Protein AF-A0A8S3V9J4-F1 (afdb_monomer_lite)

InterPro domains:
  IPR007842 HEPN domain [PF05168] (115-237)
  IPR036869 Chaperone J-domain superfamily [G3DSA:1.10.287.110] (3-48)
  IPR036869 Chaperone J-domain superfamily [SSF46565] (7-40)

pLDDT: mean 78.79, std 17.9, range [38.34, 98.56]

Organism: Mytilus edulis (NCBI:txid6550)

Foldseek 3Di:
DPPVVVVVVVVVLLVLLLCLALLNVPPCNVVSVVSNVLSVVQVVCVVVVHDSPPPDPDDDDDPCPDPVVVVSVVSNVVSVVVSVVVVVVVVPPPDDDDDDPDDPDAADADLPQLVVLLVVLVVLLVVLVPLLDPDDDLHLLLVSLLSLLQSLLSNLQSVSNGGHVPDRDPDSDNQVSCVPPDDDLNVLSVVSCVLNPDNCLSPPPVVVVDPDHNSVVGDSVSSVVSSVSSVVSSVVSCVVSVD

Secondary structure (DSSP, 8-state):
--HHHHHHHHHHHHHHHHHS-GGGSTT-HHHHHHHHHHHHHHHHHHHTT--TT----------TT-HHHHHHHHHHHHHHHHHHHHHHHHHTTS---------PPPP---HHHHHHHHHHHHHHHHHHHHHS-SSSS---HHHHHHHHHHHHHHHHHHHHHHH-TT-------HHHHHHTS-STHHHHHHHHHHHH--HHHHH-GGGSSSS--GGGT--HHHHHHHHHHHHHHHHHHHHHHH-

Radius of gyration: 25.26 Å; chains: 1; bounding box: 64×46×67 Å

Sequence (243 aa):
MDTSRGREKKKVVRRLYKKWHPDKNIGNEDFAKKVCQFLQQIVFKLESGQDIDSESSSTFEPSTGSNFYSHFRTWDRDAKHDSNRNKRRRGRRGGGSGHSRRQPSEPVPSCHESRQWIRQAKVHLTGAMKFLPKADIGPNFNSICMICYQSVEIALKAVYYRTDANNIPETKNISELVARLDGDLKPLVEKLATLVGKPERMIYPDKLNIPKIPSQMYSEDTATRAVEVTKTILDFISDRTLS

Structure (mmCIF, N/CA/C/O backbone):
data_AF-A0A8S3V9J4-F1
#
_entry.id   AF-A0A8S3V9J4-F1
#
loop_
_atom_site.group_PDB
_atom_site.id
_atom_site.type_symbol
_atom_site.label_atom_id
_atom_site.label_alt_id
_atom_site.label_comp_id
_atom_site.label_asym_id
_atom_site.label_entity_id
_atom_site.label_seq_id
_atom_site.pdbx_PDB_ins_code
_atom_site.Cartn_x
_atom_site.Cartn_y
_atom_site.Cartn_z
_atom_site.occupancy
_atom_site.B_iso_or_equiv
_atom_site.auth_seq_id
_atom_site.auth_comp_id
_atom_site.auth_asym_id
_atom_site.auth_atom_id
_atom_site.pdbx_PDB_model_num
ATOM 1 N N . MET A 1 1 ? 39.814 7.190 -42.263 1.00 38.53 1 MET A N 1
ATOM 2 C CA . MET A 1 1 ? 38.820 6.153 -41.912 1.00 38.53 1 MET A CA 1
ATOM 3 C C . MET A 1 1 ? 38.491 6.268 -40.423 1.00 38.53 1 MET A C 1
ATOM 5 O O . MET A 1 1 ? 39.283 5.778 -39.644 1.00 38.53 1 MET A O 1
ATOM 9 N N . ASP A 1 2 ? 37.399 6.937 -40.018 1.00 45.78 2 ASP A N 1
ATOM 10 C CA . ASP A 1 2 ? 36.751 6.724 -38.694 1.00 45.78 2 ASP A CA 1
ATOM 11 C C . ASP A 1 2 ? 35.347 7.380 -38.608 1.00 45.78 2 ASP A C 1
ATOM 13 O O . ASP A 1 2 ? 35.001 8.103 -37.677 1.00 45.78 2 ASP A O 1
ATOM 17 N N . THR A 1 3 ? 34.499 7.201 -39.625 1.00 51.03 3 THR A N 1
ATOM 18 C CA . THR A 1 3 ? 33.127 7.760 -39.622 1.00 51.03 3 THR A CA 1
ATOM 19 C C . THR A 1 3 ? 32.096 6.824 -38.981 1.00 51.03 3 THR A C 1
ATOM 21 O O . THR A 1 3 ? 30.970 7.245 -38.711 1.00 51.03 3 THR A O 1
ATOM 24 N N . SER A 1 4 ? 32.466 5.567 -38.705 1.00 50.91 4 SER A N 1
ATOM 25 C CA . SER A 1 4 ? 31.581 4.551 -38.116 1.00 50.91 4 SER A CA 1
ATOM 26 C C . SER A 1 4 ? 31.476 4.693 -36.592 1.00 50.91 4 SER A C 1
ATOM 28 O O . SER A 1 4 ? 30.372 4.744 -36.042 1.00 50.91 4 SER A O 1
ATOM 30 N N . ARG A 1 5 ? 32.609 4.894 -35.900 1.00 55.16 5 ARG A N 1
ATOM 31 C CA . ARG A 1 5 ? 32.662 5.012 -34.433 1.00 55.16 5 ARG A CA 1
ATOM 32 C C . ARG A 1 5 ? 31.948 6.267 -33.922 1.00 55.16 5 ARG A C 1
ATOM 34 O O . ARG A 1 5 ? 31.259 6.218 -32.903 1.00 55.16 5 ARG A O 1
ATOM 41 N N . GLY A 1 6 ? 32.032 7.371 -34.668 1.00 59.19 6 GLY A N 1
ATOM 42 C CA . GLY A 1 6 ? 31.294 8.605 -34.380 1.00 59.19 6 GLY A CA 1
ATOM 43 C C . GLY A 1 6 ? 29.772 8.453 -34.505 1.00 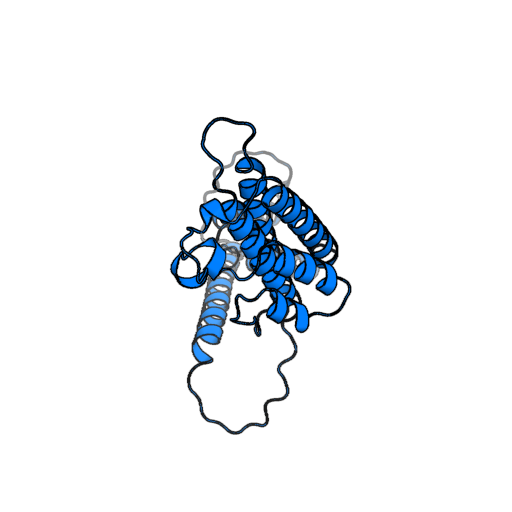59.19 6 GLY A C 1
ATOM 44 O O . GLY A 1 6 ? 29.031 8.984 -33.678 1.00 59.19 6 GLY A O 1
ATOM 45 N N . ARG A 1 7 ? 29.274 7.682 -35.484 1.00 61.19 7 ARG A N 1
ATOM 46 C CA . ARG A 1 7 ? 27.826 7.436 -35.649 1.00 61.19 7 ARG A CA 1
ATOM 47 C C . ARG A 1 7 ? 27.255 6.574 -34.527 1.00 61.19 7 ARG A C 1
ATOM 49 O O . ARG A 1 7 ? 26.157 6.862 -34.050 1.00 61.19 7 ARG A O 1
ATOM 56 N N . GLU A 1 8 ? 27.988 5.557 -34.082 1.00 66.75 8 GLU A N 1
ATOM 57 C CA . GLU A 1 8 ? 27.519 4.653 -33.026 1.00 66.75 8 GLU A CA 1
ATOM 58 C C . GLU A 1 8 ? 27.444 5.367 -31.666 1.00 66.75 8 GLU A C 1
ATOM 60 O O . GLU A 1 8 ? 26.422 5.292 -30.980 1.00 66.75 8 GLU A O 1
ATOM 65 N N . LYS A 1 9 ? 28.445 6.200 -31.341 1.00 68.38 9 LYS A N 1
ATOM 66 C CA . LYS A 1 9 ? 28.413 7.088 -30.164 1.00 68.38 9 LYS A CA 1
ATOM 67 C C . LYS A 1 9 ? 27.210 8.042 -30.200 1.00 68.38 9 LYS A C 1
ATOM 69 O O . LYS A 1 9 ? 26.485 8.159 -29.212 1.00 68.38 9 LYS A O 1
ATOM 74 N N . LYS A 1 10 ? 26.921 8.657 -31.356 1.00 68.56 10 LYS A N 1
ATOM 75 C CA . LYS A 1 10 ? 25.758 9.552 -31.532 1.00 68.56 10 LYS A CA 1
ATOM 76 C C . LYS A 1 10 ? 24.423 8.839 -31.300 1.00 68.56 10 LYS A C 1
ATOM 78 O O . LYS A 1 10 ? 23.520 9.424 -30.703 1.00 68.56 10 LYS A O 1
ATOM 83 N N . LYS A 1 11 ? 24.286 7.570 -31.704 1.00 75.31 11 LYS A N 1
ATOM 84 C CA . LYS A 1 11 ? 23.080 6.769 -31.419 1.00 75.31 11 LYS A CA 1
ATOM 85 C C . LYS A 1 11 ? 22.904 6.509 -29.923 1.00 75.31 11 LYS A C 1
ATOM 87 O O . LYS A 1 11 ? 21.785 6.630 -29.426 1.00 75.31 11 LYS A O 1
ATOM 92 N N . VAL A 1 12 ? 23.980 6.166 -29.213 1.00 78.75 12 VAL A N 1
ATOM 93 C CA . VAL A 1 12 ? 23.941 5.905 -27.764 1.00 78.75 12 VAL A CA 1
ATOM 94 C C . VAL A 1 12 ? 23.551 7.168 -27.001 1.00 78.75 12 VAL A C 1
ATOM 96 O O . VAL A 1 12 ? 22.611 7.136 -26.206 1.00 78.75 12 VAL A O 1
ATOM 99 N N . VAL A 1 13 ? 24.174 8.303 -27.321 1.00 79.50 13 VAL A N 1
ATOM 100 C CA . VAL A 1 13 ? 23.830 9.595 -26.713 1.00 79.50 13 VAL A CA 1
ATOM 101 C C . VAL A 1 13 ? 22.385 9.982 -27.019 1.00 79.50 13 VAL A C 1
ATOM 103 O O . VAL A 1 13 ? 21.654 10.365 -26.110 1.00 79.50 13 VAL A O 1
ATOM 106 N N . ARG A 1 14 ? 21.919 9.807 -28.265 1.00 77.81 14 ARG A N 1
ATOM 107 C CA . ARG A 1 14 ? 20.516 10.063 -28.631 1.00 77.81 14 ARG A CA 1
ATOM 108 C C . ARG A 1 14 ? 19.548 9.224 -27.798 1.00 77.81 14 ARG A C 1
ATOM 110 O O . ARG A 1 14 ? 18.512 9.732 -27.374 1.00 77.81 14 ARG A O 1
ATOM 117 N N . ARG A 1 15 ? 19.861 7.944 -27.566 1.00 82.06 15 ARG A N 1
ATOM 118 C CA . ARG A 1 15 ? 19.038 7.048 -26.736 1.00 82.06 15 ARG A CA 1
ATOM 119 C C . ARG A 1 15 ? 19.018 7.499 -25.277 1.00 82.06 15 ARG A C 1
ATOM 121 O O . ARG A 1 15 ? 17.939 7.552 -24.692 1.00 82.06 15 ARG A O 1
ATOM 128 N N . LEU A 1 16 ? 20.171 7.866 -24.716 1.00 84.50 16 LEU A N 1
ATOM 129 C CA . LEU A 1 16 ? 20.276 8.375 -23.345 1.00 84.50 16 LEU A CA 1
ATOM 130 C C . LEU A 1 16 ? 19.520 9.696 -23.173 1.00 84.50 16 LEU A C 1
ATOM 132 O O . LEU A 1 16 ? 18.699 9.807 -22.266 1.00 84.50 16 LEU A O 1
ATOM 136 N N . TYR A 1 17 ? 19.700 10.640 -24.096 1.00 82.69 17 TYR A N 1
ATOM 137 C CA . TYR A 1 17 ? 19.007 11.928 -24.092 1.00 82.69 17 TYR A CA 1
ATOM 138 C C . TYR A 1 17 ? 17.484 11.757 -24.186 1.00 82.69 17 TYR A C 1
ATOM 140 O O . TYR A 1 17 ? 16.735 12.311 -23.389 1.00 82.69 17 TYR A O 1
ATOM 148 N N . LYS A 1 18 ? 16.999 10.898 -25.095 1.00 80.38 18 LYS A N 1
ATOM 149 C CA . LYS A 1 18 ? 15.561 10.599 -25.219 1.00 80.38 18 LYS A CA 1
ATOM 150 C C . LYS A 1 18 ? 14.981 9.822 -24.033 1.00 80.38 18 LYS A C 1
ATOM 152 O O . LYS A 1 18 ? 13.756 9.798 -23.910 1.00 80.38 18 LYS A O 1
ATOM 157 N N . LYS A 1 19 ? 15.804 9.151 -23.220 1.00 84.25 19 LYS A N 1
ATOM 158 C CA . LYS A 1 19 ? 15.388 8.421 -22.007 1.00 84.25 19 LYS A CA 1
ATOM 159 C C . LYS A 1 19 ? 15.310 9.355 -20.796 1.00 84.25 19 LYS A C 1
ATOM 161 O O . LYS A 1 19 ? 14.345 9.287 -20.044 1.00 84.25 19 LYS A O 1
ATOM 166 N N . TRP A 1 20 ? 16.284 10.251 -20.660 1.00 85.44 20 TRP A N 1
ATOM 167 C CA . TRP A 1 20 ? 16.403 11.202 -19.551 1.00 85.44 20 TRP A CA 1
ATOM 168 C C . TRP A 1 20 ? 15.780 12.573 -19.829 1.00 85.44 20 TRP A C 1
ATOM 170 O O . TRP A 1 20 ? 15.979 13.504 -19.062 1.00 85.44 20 TRP A O 1
ATOM 180 N N . HIS A 1 21 ? 15.000 12.710 -20.901 1.00 84.75 21 HIS A N 1
ATOM 181 C CA . HIS A 1 21 ? 14.313 13.959 -21.213 1.00 84.75 21 HIS A CA 1
ATOM 182 C C . HIS A 1 21 ? 13.303 14.338 -20.103 1.00 84.75 21 HIS A C 1
ATOM 184 O O . HIS A 1 21 ? 12.548 13.455 -19.675 1.00 84.75 21 HIS A O 1
ATOM 190 N N . PRO A 1 22 ? 13.216 15.615 -19.674 1.00 76.19 22 PRO A N 1
ATOM 191 C CA . PRO A 1 22 ? 12.321 16.060 -18.596 1.00 76.19 22 PRO A CA 1
ATOM 192 C C . PRO A 1 22 ? 10.856 15.641 -18.788 1.00 76.19 22 PRO A C 1
ATOM 194 O O . PRO A 1 22 ? 10.259 15.067 -17.887 1.00 76.19 22 PRO A O 1
ATOM 197 N N . ASP A 1 23 ? 10.314 15.771 -20.004 1.00 72.19 23 ASP A N 1
ATOM 198 C CA . ASP A 1 23 ? 8.938 15.355 -20.345 1.00 72.19 23 ASP A CA 1
ATOM 199 C C . ASP A 1 23 ? 8.608 13.868 -20.115 1.00 72.19 23 ASP A C 1
ATOM 201 O O . ASP A 1 23 ? 7.438 13.484 -20.185 1.00 72.19 23 ASP A O 1
ATOM 205 N N . LYS A 1 24 ? 9.618 13.012 -19.920 1.00 74.44 24 LYS A N 1
ATOM 206 C CA . LYS A 1 24 ? 9.459 11.583 -19.608 1.00 74.44 24 LYS A CA 1
ATOM 207 C C . LYS A 1 24 ? 9.803 11.244 -18.157 1.00 74.44 24 LYS A C 1
ATOM 209 O O . LYS A 1 24 ? 9.595 10.108 -17.749 1.00 74.44 24 LYS A O 1
ATOM 214 N N . ASN A 1 25 ? 10.325 12.208 -17.402 1.00 76.81 25 ASN A N 1
ATOM 215 C CA . ASN A 1 25 ? 10.771 12.065 -16.019 1.00 76.81 25 ASN A CA 1
ATOM 216 C C . ASN A 1 25 ? 10.004 13.059 -15.134 1.00 76.81 25 ASN A C 1
ATOM 218 O O . ASN A 1 25 ? 10.599 13.872 -14.432 1.00 76.81 25 ASN A O 1
ATOM 222 N N . ILE A 1 26 ? 8.671 13.000 -15.223 1.00 68.75 26 ILE A N 1
ATOM 223 C CA . ILE A 1 26 ? 7.751 13.863 -14.475 1.00 68.75 26 ILE A CA 1
ATOM 224 C C . ILE A 1 26 ? 7.910 13.577 -12.971 1.00 68.75 26 ILE A C 1
ATOM 226 O O . ILE A 1 26 ? 7.905 12.414 -12.566 1.00 68.75 26 ILE A O 1
ATOM 230 N N . GLY A 1 27 ? 8.084 14.616 -12.156 1.00 62.94 27 GLY A N 1
ATOM 231 C CA . GLY A 1 27 ? 8.433 14.534 -10.733 1.00 62.94 27 GLY A CA 1
ATOM 232 C C . GLY A 1 27 ? 9.933 14.391 -10.433 1.00 62.94 27 GLY A C 1
ATOM 233 O O . GLY A 1 27 ? 10.315 14.302 -9.268 1.00 62.94 27 GLY A O 1
ATOM 234 N N . ASN A 1 28 ? 10.791 14.342 -11.456 1.00 76.19 28 ASN A N 1
ATOM 235 C CA . ASN A 1 28 ? 12.248 14.415 -11.315 1.00 76.19 28 ASN A CA 1
ATOM 236 C C . ASN A 1 28 ? 12.872 15.268 -12.436 1.00 76.19 28 ASN A C 1
ATOM 238 O O . ASN A 1 28 ? 13.963 14.981 -12.942 1.00 76.19 28 ASN A O 1
ATOM 242 N N . GLU A 1 29 ? 12.142 16.297 -12.868 1.00 80.81 29 GLU A N 1
ATOM 243 C CA . GLU A 1 29 ? 12.463 17.118 -14.032 1.00 80.81 29 GLU A CA 1
ATOM 244 C C . GLU A 1 29 ? 13.799 17.839 -13.859 1.00 80.81 29 GLU A C 1
ATOM 246 O O . GLU A 1 29 ? 14.578 17.922 -14.808 1.00 80.81 29 GLU A O 1
ATOM 251 N N . ASP A 1 30 ? 14.097 18.306 -12.646 1.00 74.44 30 ASP A N 1
ATOM 252 C CA . ASP A 1 30 ? 15.328 19.037 -12.345 1.00 74.44 30 ASP A CA 1
ATOM 253 C C . ASP A 1 30 ? 16.571 18.158 -12.485 1.00 74.44 30 ASP A C 1
ATOM 255 O O . ASP A 1 30 ? 17.581 18.577 -13.055 1.00 74.44 30 ASP A O 1
ATOM 259 N N . PHE A 1 31 ? 16.503 16.909 -12.022 1.00 77.81 31 PHE A N 1
ATOM 260 C CA . PHE A 1 31 ? 17.592 15.953 -12.203 1.00 77.81 31 PHE A CA 1
ATOM 261 C C . PHE A 1 31 ? 17.722 15.538 -13.669 1.00 77.81 31 PHE A C 1
ATOM 263 O O . PHE A 1 31 ? 18.819 15.541 -14.221 1.00 77.81 31 PHE A O 1
ATOM 270 N N . ALA A 1 32 ? 16.601 15.244 -14.327 1.00 77.44 32 ALA A N 1
ATOM 271 C CA . ALA A 1 32 ? 16.555 14.907 -15.746 1.00 77.44 32 ALA A CA 1
ATOM 272 C C . ALA A 1 32 ? 17.154 16.026 -16.621 1.00 77.44 32 ALA A C 1
ATOM 274 O O . ALA A 1 32 ? 17.921 15.762 -17.552 1.00 77.44 32 ALA A O 1
ATOM 275 N N . LYS A 1 33 ? 16.882 17.287 -16.270 1.00 79.44 33 LYS A N 1
ATOM 276 C CA . LYS A 1 33 ? 17.468 18.473 -16.900 1.00 79.44 33 LYS A CA 1
ATOM 277 C C . LYS A 1 33 ? 18.980 18.532 -16.691 1.00 79.44 33 LYS A C 1
ATOM 279 O O . LYS A 1 33 ? 19.698 18.713 -17.672 1.00 79.44 33 LYS A O 1
ATOM 284 N N . LYS A 1 34 ? 19.467 18.305 -15.465 1.00 80.62 34 LYS A N 1
ATOM 285 C CA . LYS A 1 34 ? 20.910 18.242 -15.160 1.00 80.62 34 LYS A CA 1
ATOM 286 C C . LYS A 1 34 ? 21.612 17.129 -15.941 1.00 80.62 34 LYS A C 1
ATOM 288 O O . LYS A 1 34 ? 22.655 17.367 -16.537 1.00 80.62 34 LYS A O 1
ATOM 293 N N . VAL A 1 35 ? 21.008 15.942 -16.026 1.00 83.00 35 VAL A N 1
ATOM 294 C CA . VAL A 1 35 ? 21.533 14.821 -16.825 1.00 83.00 35 VAL A CA 1
ATOM 295 C C . VAL A 1 35 ? 21.588 15.185 -18.311 1.00 83.00 35 VAL A C 1
ATOM 297 O O . VAL A 1 35 ? 22.589 14.925 -18.974 1.00 83.00 35 VAL A O 1
ATOM 300 N N . CYS A 1 36 ? 20.549 15.826 -18.850 1.00 82.06 36 CYS A N 1
ATOM 301 C CA . CYS A 1 36 ? 20.539 16.265 -20.246 1.00 82.06 36 CYS A CA 1
ATOM 302 C C . CYS A 1 36 ? 21.606 17.332 -20.536 1.00 82.06 36 CYS A C 1
ATOM 304 O O . CYS A 1 36 ? 22.258 17.259 -21.576 1.00 82.06 36 CYS A O 1
ATOM 306 N N . GLN A 1 37 ? 21.807 18.288 -19.626 1.00 81.06 37 GLN A N 1
ATOM 307 C CA . GLN A 1 37 ? 22.861 19.305 -19.723 1.00 81.06 37 GLN A CA 1
ATOM 308 C C . GLN A 1 37 ? 24.256 18.674 -19.662 1.00 81.06 37 GLN A C 1
ATOM 310 O O . GLN A 1 37 ? 25.114 18.985 -20.483 1.00 81.06 37 GLN A O 1
ATOM 315 N N . PHE A 1 38 ? 24.459 17.716 -18.761 1.00 82.19 38 PHE A N 1
ATOM 316 C CA . PHE A 1 38 ? 25.712 16.976 -18.651 1.00 82.19 38 PHE A CA 1
ATOM 317 C C . PHE A 1 38 ? 26.024 16.170 -19.923 1.00 82.19 38 PHE A C 1
ATOM 319 O O . PHE A 1 38 ? 27.139 16.215 -20.440 1.00 82.19 38 PHE A O 1
ATOM 326 N N . LEU A 1 39 ? 25.022 15.501 -20.507 1.00 83.69 39 LEU A N 1
ATOM 327 C CA . LEU A 1 39 ? 25.168 14.810 -21.794 1.00 83.69 39 LEU A CA 1
ATOM 328 C C . LEU A 1 39 ? 25.516 15.774 -22.940 1.00 83.69 39 LEU A C 1
ATOM 330 O O . LEU A 1 39 ? 26.265 15.402 -23.841 1.00 83.69 39 LEU A O 1
ATOM 334 N N . GLN A 1 40 ? 24.988 17.001 -22.921 1.00 77.12 40 GLN A N 1
ATOM 335 C CA . GLN A 1 40 ? 25.350 18.041 -23.889 1.00 77.12 40 GLN A CA 1
ATOM 336 C C . GLN A 1 40 ? 26.812 18.475 -23.724 1.00 77.12 40 GLN A C 1
ATOM 338 O O . GLN A 1 40 ? 27.533 18.552 -24.718 1.00 77.12 40 GLN A O 1
ATOM 343 N N . GLN A 1 41 ? 27.260 18.687 -22.484 1.00 75.81 41 GLN A N 1
ATOM 344 C CA . GLN A 1 41 ? 28.636 19.077 -22.165 1.00 75.81 41 GLN A CA 1
ATOM 345 C C . GLN A 1 41 ? 29.657 17.998 -22.539 1.00 75.81 41 GLN A C 1
ATOM 347 O O . GLN A 1 41 ? 30.659 18.311 -23.178 1.00 75.81 41 GLN A O 1
ATOM 352 N N . ILE A 1 42 ? 29.395 16.727 -22.213 1.00 73.25 42 ILE A N 1
ATOM 353 C CA . ILE A 1 42 ? 30.295 15.619 -22.574 1.00 73.25 42 ILE A CA 1
ATOM 354 C C . ILE A 1 42 ? 30.494 15.560 -24.084 1.00 73.25 42 ILE A C 1
ATOM 356 O O . ILE A 1 42 ? 31.613 15.380 -24.559 1.00 73.25 42 ILE A O 1
ATOM 360 N N . VAL A 1 43 ? 29.423 15.711 -24.864 1.00 74.50 43 VAL A N 1
ATOM 361 C CA . VAL A 1 43 ? 29.561 15.593 -26.317 1.00 74.50 43 VAL A CA 1
ATOM 362 C C . VAL A 1 43 ? 30.246 16.811 -26.915 1.00 74.50 43 VAL A C 1
ATOM 364 O O . VAL A 1 43 ? 31.018 16.661 -27.858 1.00 74.50 43 VAL A O 1
ATOM 367 N N . PHE A 1 44 ? 30.023 17.993 -26.343 1.00 71.44 44 PHE A N 1
ATOM 368 C CA . PHE A 1 44 ? 30.773 19.183 -26.719 1.00 71.44 44 PHE A CA 1
ATOM 369 C C . PHE A 1 44 ? 32.282 18.992 -26.499 1.00 71.44 44 PHE A C 1
ATOM 371 O O . PHE A 1 44 ? 33.058 19.244 -27.418 1.00 71.44 44 PHE A O 1
ATOM 378 N N . LYS A 1 45 ? 32.698 18.474 -25.333 1.00 68.44 45 LYS A N 1
ATOM 379 C CA . LYS A 1 45 ? 34.112 18.168 -25.050 1.00 68.44 45 LYS A CA 1
ATOM 380 C C . LYS A 1 45 ? 34.682 17.131 -26.026 1.00 68.44 45 LYS A C 1
ATOM 382 O O . LYS A 1 45 ? 35.753 17.339 -26.589 1.00 68.44 45 LYS A O 1
ATOM 387 N N . LEU A 1 46 ? 33.922 16.065 -26.299 1.00 67.62 46 LEU A N 1
ATOM 388 C CA . LEU A 1 46 ? 34.311 14.997 -27.227 1.00 67.62 46 LEU A CA 1
ATOM 389 C C . LEU A 1 46 ? 34.487 15.466 -28.681 1.00 67.62 46 LEU A C 1
ATOM 391 O O . LEU A 1 46 ? 35.353 14.939 -29.374 1.00 67.62 46 LEU A O 1
ATOM 395 N N . GLU A 1 47 ? 33.661 16.396 -29.171 1.00 64.56 47 GLU A N 1
ATOM 396 C CA . GLU A 1 47 ? 33.781 16.926 -30.541 1.00 64.56 47 GLU A CA 1
ATOM 397 C C . GLU A 1 47 ? 34.852 18.023 -30.653 1.00 64.56 47 GLU A C 1
ATOM 399 O O . GLU A 1 47 ? 35.482 18.140 -31.701 1.00 64.56 47 GLU A O 1
ATOM 404 N N . SER A 1 48 ? 35.112 18.766 -29.574 1.00 65.06 48 SER A N 1
ATOM 405 C CA . SER A 1 48 ? 36.180 19.776 -29.505 1.00 65.06 48 SER A CA 1
ATOM 406 C C . SER A 1 48 ? 37.575 19.182 -29.249 1.00 65.06 48 SER A C 1
ATOM 408 O O . SER A 1 48 ? 38.545 19.928 -29.157 1.00 65.06 48 SER A O 1
ATOM 410 N N . GLY A 1 49 ? 37.692 17.853 -29.114 1.00 61.56 49 GLY A N 1
ATOM 411 C CA . GLY A 1 49 ? 38.957 17.165 -28.825 1.00 61.56 49 GLY A CA 1
ATOM 412 C C . GLY A 1 49 ? 39.512 17.438 -27.422 1.00 61.56 49 GLY A C 1
ATOM 413 O O . GLY A 1 49 ? 40.693 17.201 -27.183 1.00 61.56 49 GLY A O 1
ATOM 414 N N . GLN A 1 50 ? 38.681 17.950 -26.509 1.00 60.50 50 GLN A N 1
ATOM 415 C CA . GLN A 1 50 ? 39.060 18.245 -25.129 1.00 60.50 50 GLN A CA 1
ATOM 416 C C . GLN A 1 50 ? 38.926 17.007 -24.243 1.00 60.50 50 GLN A C 1
ATOM 418 O O . GLN A 1 50 ? 38.025 16.184 -24.427 1.00 60.50 50 GLN A O 1
ATOM 423 N N . ASP A 1 51 ? 39.807 16.911 -23.249 1.00 58.31 51 ASP A N 1
ATOM 424 C CA . ASP A 1 51 ? 39.769 15.837 -22.266 1.00 58.31 51 ASP A CA 1
ATOM 425 C C . ASP A 1 51 ? 38.495 15.918 -21.405 1.00 58.31 51 ASP A C 1
ATOM 427 O O . ASP A 1 51 ? 38.070 16.990 -20.956 1.00 58.31 51 ASP A O 1
ATOM 431 N N . ILE A 1 52 ? 37.856 14.766 -21.209 1.00 58.97 52 ILE A N 1
ATOM 432 C CA . ILE A 1 52 ? 36.559 14.639 -20.536 1.00 58.97 52 ILE A CA 1
ATOM 433 C C . ILE A 1 52 ? 36.722 14.937 -19.040 1.00 58.97 52 ILE A C 1
ATOM 435 O O . ILE A 1 52 ? 35.858 15.611 -18.466 1.00 58.97 52 ILE A O 1
ATOM 439 N N . ASP A 1 53 ? 37.860 14.526 -18.471 1.00 56.78 53 ASP A N 1
ATOM 440 C CA . ASP A 1 53 ? 38.182 14.584 -17.039 1.00 56.78 53 ASP A CA 1
ATOM 441 C C . ASP A 1 53 ? 38.776 15.932 -16.599 1.00 56.78 53 ASP A C 1
ATOM 443 O O . ASP A 1 53 ? 38.957 16.186 -15.411 1.00 56.78 53 ASP A O 1
ATOM 447 N N . SER A 1 54 ? 39.030 16.848 -17.539 1.00 54.78 54 SER A N 1
ATOM 448 C CA . SER A 1 54 ? 39.470 18.201 -17.203 1.00 54.78 54 SER A CA 1
ATOM 449 C C . SER A 1 54 ? 38.322 19.004 -16.579 1.00 54.78 54 SER A C 1
ATOM 451 O O . SER A 1 54 ? 37.378 19.426 -17.263 1.00 54.78 54 SER A O 1
ATOM 453 N N . GLU A 1 55 ? 38.427 19.240 -15.272 1.00 50.78 55 GLU A N 1
ATOM 454 C CA . GLU A 1 55 ? 37.552 20.078 -14.444 1.00 50.78 55 GLU A CA 1
ATOM 455 C C . GLU A 1 55 ? 37.820 21.574 -14.710 1.00 50.78 55 GLU A C 1
ATOM 457 O O . GLU A 1 55 ? 38.153 22.355 -13.826 1.00 50.78 55 GLU A O 1
ATOM 462 N N . SER A 1 56 ? 37.720 22.000 -15.973 1.00 45.62 56 SER A N 1
ATOM 463 C CA . SER A 1 56 ? 37.698 23.428 -16.292 1.00 45.62 56 SER A CA 1
ATOM 464 C C . SER A 1 56 ? 36.273 23.952 -16.140 1.00 45.62 56 SER A C 1
ATOM 466 O O . SER A 1 56 ? 35.354 23.549 -16.861 1.00 45.62 56 SER A O 1
ATOM 468 N N . SER A 1 57 ? 36.097 24.871 -15.189 1.00 46.22 57 SER A N 1
ATOM 469 C CA . SER A 1 57 ? 34.919 25.729 -15.050 1.00 46.22 57 SER A CA 1
ATOM 470 C C . SER A 1 57 ? 34.853 26.693 -16.242 1.00 46.22 57 SER A C 1
ATOM 472 O O . SER A 1 57 ? 35.140 27.881 -16.130 1.00 46.22 57 SER A O 1
ATOM 474 N N . SER A 1 58 ? 34.566 26.166 -17.432 1.00 45.19 58 SER A N 1
ATOM 475 C CA . SER A 1 58 ? 34.196 26.988 -18.578 1.00 45.19 58 SER A CA 1
ATOM 476 C C . SER A 1 58 ? 32.686 27.174 -18.538 1.00 45.19 58 SER A C 1
ATOM 478 O O . SER A 1 58 ? 31.910 26.219 -18.628 1.00 45.19 58 SER A O 1
ATOM 480 N N . THR A 1 59 ? 32.260 28.420 -18.344 1.00 44.56 59 THR A N 1
ATOM 481 C CA . THR A 1 59 ? 30.866 28.826 -18.492 1.00 44.56 59 THR A CA 1
ATOM 482 C C . THR A 1 59 ? 30.398 28.368 -19.869 1.00 44.56 59 THR A C 1
ATOM 484 O O . THR A 1 59 ? 30.931 28.795 -20.891 1.00 44.56 59 THR A O 1
ATOM 487 N N . PHE A 1 60 ? 29.452 27.431 -19.89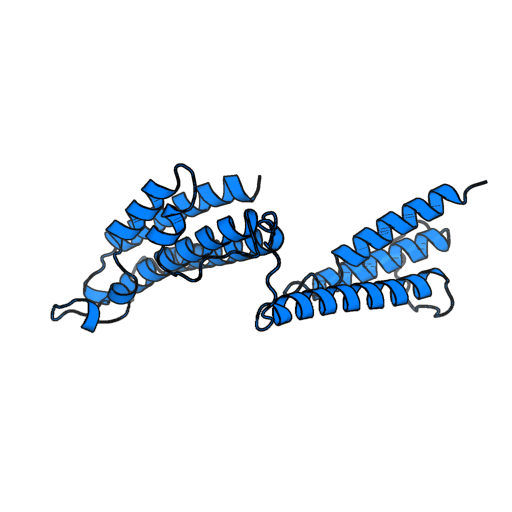6 1.00 44.19 60 PHE A N 1
ATOM 488 C CA . PHE A 1 60 ? 28.907 26.885 -21.132 1.00 44.19 60 PHE A CA 1
ATOM 489 C C . PHE A 1 60 ? 28.124 27.984 -21.860 1.00 44.19 60 PHE A C 1
ATOM 491 O O . PHE A 1 60 ? 26.938 28.175 -21.598 1.00 44.19 60 PHE A O 1
ATOM 498 N N . GLU A 1 61 ? 28.777 28.706 -22.769 1.00 46.12 61 GLU A N 1
ATOM 499 C CA . GLU A 1 61 ? 28.099 29.533 -23.763 1.00 46.12 61 GLU A CA 1
ATOM 500 C C . GLU A 1 61 ? 27.912 28.716 -25.048 1.00 46.12 61 GLU A C 1
ATOM 502 O O . GLU A 1 61 ? 28.880 28.402 -25.748 1.00 46.12 61 GLU A O 1
ATOM 507 N N . PRO A 1 62 ? 26.675 28.300 -25.372 1.00 45.00 62 PRO A N 1
ATOM 508 C CA . PRO A 1 62 ? 26.436 27.479 -26.542 1.00 45.00 62 PRO A CA 1
ATOM 509 C C . PRO A 1 62 ? 26.576 28.331 -27.805 1.00 45.00 62 PRO A C 1
ATOM 511 O O . PRO A 1 62 ? 25.664 29.072 -28.173 1.00 45.00 62 PRO A O 1
ATOM 514 N N . SER A 1 63 ? 27.688 28.168 -28.525 1.00 44.47 63 SER A N 1
ATOM 515 C CA . SER A 1 63 ? 27.763 28.618 -29.914 1.00 44.47 63 SER A CA 1
ATOM 516 C C . SER A 1 63 ? 26.696 27.872 -30.721 1.00 44.47 63 SER A C 1
ATOM 518 O O . SER A 1 63 ? 26.699 26.644 -30.846 1.00 44.47 63 SER A O 1
ATOM 520 N N . THR A 1 64 ? 25.730 28.624 -31.239 1.00 47.72 64 THR A N 1
ATOM 521 C CA . THR A 1 64 ? 24.496 28.139 -31.878 1.00 47.72 64 THR A CA 1
ATOM 522 C C . THR A 1 64 ? 24.728 27.438 -33.225 1.00 47.72 64 THR A C 1
ATOM 524 O O . THR A 1 64 ? 23.765 26.978 -33.840 1.00 47.72 64 THR A O 1
ATOM 527 N N . GLY A 1 65 ? 25.985 27.323 -33.671 1.00 44.09 65 GLY A N 1
ATOM 528 C CA . GLY A 1 65 ? 26.382 26.818 -34.987 1.00 44.09 65 GLY A CA 1
ATOM 529 C C . GLY A 1 65 ? 26.923 25.383 -35.048 1.00 44.09 65 GLY A C 1
ATOM 530 O O . GLY A 1 65 ? 27.269 24.938 -36.139 1.00 44.09 65 GLY A O 1
ATOM 531 N N . SER A 1 66 ? 27.020 24.630 -33.941 1.00 54.94 66 SER A N 1
ATOM 532 C CA . SER A 1 66 ? 27.543 23.252 -34.009 1.00 54.94 66 SER A CA 1
ATOM 533 C C . SER A 1 66 ? 26.502 22.257 -34.551 1.00 54.94 66 SER A C 1
ATOM 535 O O . SER A 1 66 ? 25.338 22.237 -34.130 1.00 54.94 66 SER A O 1
ATOM 537 N N . ASN A 1 67 ? 26.927 21.371 -35.464 1.00 57.25 67 ASN A N 1
ATOM 538 C CA . ASN A 1 67 ? 26.085 20.312 -36.046 1.00 57.25 67 ASN A CA 1
ATOM 539 C C . ASN A 1 67 ? 25.376 19.470 -34.967 1.00 57.25 67 ASN A C 1
ATOM 541 O O . ASN A 1 67 ? 24.253 19.008 -35.169 1.00 57.25 67 ASN A O 1
ATOM 545 N N . PHE A 1 68 ? 25.981 19.317 -33.788 1.00 57.81 68 PHE A N 1
ATOM 546 C CA . PHE A 1 68 ? 25.426 18.543 -32.686 1.00 57.81 68 PHE A CA 1
ATOM 547 C C . PHE A 1 68 ? 24.350 19.278 -31.871 1.00 57.81 68 PHE A C 1
ATOM 549 O O . PHE A 1 68 ? 23.354 18.665 -31.478 1.00 57.81 68 PHE A O 1
ATOM 556 N N . TYR A 1 69 ? 24.456 20.599 -31.697 1.00 55.91 69 TYR A N 1
ATOM 557 C CA . TYR A 1 69 ? 23.399 21.395 -31.061 1.00 55.91 69 TYR A CA 1
ATOM 558 C C . TYR A 1 69 ? 22.110 21.404 -31.906 1.00 55.91 69 TYR A C 1
ATOM 560 O O . TYR A 1 69 ? 20.998 21.309 -31.374 1.00 55.91 69 TYR A O 1
ATOM 568 N N . SER A 1 70 ? 22.250 21.389 -33.239 1.00 60.22 70 SER A N 1
ATOM 569 C CA . SER A 1 70 ? 21.125 21.198 -34.168 1.00 60.22 70 SER A CA 1
ATOM 570 C C . SER A 1 70 ? 20.433 19.832 -33.986 1.00 60.22 70 SER A C 1
ATOM 572 O O . SER A 1 70 ? 19.198 19.726 -34.046 1.00 60.22 70 SER A O 1
ATOM 574 N N . HIS A 1 71 ? 21.208 18.784 -33.674 1.00 67.31 71 HIS A N 1
ATOM 575 C CA . HIS A 1 71 ? 20.680 17.459 -33.362 1.00 67.31 71 HIS A CA 1
ATOM 576 C C . HIS A 1 71 ? 19.948 17.441 -32.023 1.00 67.31 71 HIS A C 1
ATOM 578 O O . HIS A 1 71 ? 18.866 16.865 -31.964 1.00 67.31 71 HIS A O 1
ATOM 584 N N . PHE A 1 72 ? 20.453 18.113 -30.985 1.00 70.12 72 PHE A N 1
ATOM 585 C CA . PHE A 1 72 ? 19.741 18.205 -29.707 1.00 70.12 72 PHE A CA 1
ATOM 586 C C . PHE A 1 72 ? 18.413 18.937 -29.825 1.00 70.12 72 PHE A C 1
ATOM 588 O O . PHE A 1 72 ? 17.422 18.431 -29.313 1.00 70.12 72 PHE A O 1
ATOM 595 N N . ARG A 1 73 ? 18.341 20.050 -30.566 1.00 71.69 73 ARG A N 1
ATOM 596 C CA . ARG A 1 73 ? 17.056 20.714 -30.856 1.00 71.69 73 ARG A CA 1
ATOM 597 C C . ARG A 1 73 ? 16.084 19.781 -31.579 1.00 71.69 73 ARG A C 1
ATOM 599 O O . ARG A 1 73 ? 14.894 19.751 -31.276 1.00 71.69 73 ARG A O 1
ATOM 606 N N . THR A 1 74 ? 16.596 18.982 -32.514 1.00 77.44 74 THR A N 1
ATOM 607 C CA . THR A 1 74 ? 15.802 17.968 -33.220 1.00 77.44 74 THR A CA 1
ATOM 608 C C . THR A 1 74 ? 15.348 16.849 -32.279 1.00 77.44 74 THR A C 1
ATOM 610 O O . THR A 1 74 ? 14.207 16.412 -32.358 1.00 77.44 74 THR A O 1
ATOM 613 N N . TRP A 1 75 ? 16.200 16.396 -31.360 1.00 79.25 75 TRP A N 1
ATOM 614 C CA . TRP A 1 75 ? 15.877 15.328 -30.412 1.00 79.25 75 TRP A CA 1
ATOM 615 C C . TRP A 1 75 ? 14.949 15.783 -29.291 1.00 79.25 75 TRP A C 1
ATOM 617 O O . TRP A 1 75 ? 14.117 14.990 -28.868 1.00 79.25 75 TRP A O 1
ATOM 627 N N . ASP A 1 76 ? 15.075 17.027 -28.844 1.00 75.56 76 ASP A N 1
ATOM 628 C CA . ASP A 1 76 ? 14.178 17.697 -27.902 1.00 75.56 76 ASP A CA 1
ATOM 629 C C . ASP A 1 76 ? 12.777 17.818 -28.520 1.00 75.56 76 ASP A C 1
ATOM 631 O O . ASP A 1 76 ? 11.789 17.364 -27.942 1.00 75.56 76 ASP A O 1
ATOM 635 N N . ARG A 1 77 ? 12.697 18.278 -29.778 1.00 76.94 77 ARG A N 1
ATOM 636 C CA . ARG A 1 77 ? 11.449 18.288 -30.556 1.00 76.94 77 ARG A CA 1
ATOM 637 C C . ARG A 1 77 ? 10.866 16.883 -30.747 1.00 76.94 77 ARG A C 1
ATOM 639 O O . ARG A 1 77 ? 9.669 16.698 -30.534 1.00 76.94 77 ARG A O 1
ATOM 646 N N . ASP A 1 78 ? 11.685 15.893 -31.108 1.00 76.12 78 ASP A N 1
ATOM 647 C CA . ASP A 1 78 ? 11.253 14.493 -31.231 1.00 76.12 78 ASP A CA 1
ATOM 648 C C . ASP A 1 78 ? 10.725 13.948 -29.894 1.00 76.12 78 ASP A C 1
ATOM 650 O O . ASP A 1 78 ? 9.702 13.271 -29.859 1.00 76.12 78 ASP A O 1
ATOM 654 N N . ALA A 1 79 ? 11.428 14.211 -28.788 1.00 73.94 79 ALA A N 1
ATOM 655 C CA . ALA A 1 79 ? 11.082 13.703 -27.465 1.00 73.94 79 ALA A CA 1
ATOM 656 C C . ALA A 1 79 ? 9.770 14.315 -26.954 1.00 73.94 79 ALA A C 1
ATOM 658 O O . ALA A 1 79 ? 8.920 13.586 -26.434 1.00 73.94 79 ALA A O 1
ATOM 659 N N . LYS A 1 80 ? 9.573 15.618 -27.189 1.00 68.25 80 LYS A N 1
ATOM 660 C CA . LYS A 1 80 ? 8.311 16.336 -26.961 1.00 68.25 80 LYS A CA 1
ATOM 661 C C . LYS A 1 80 ? 7.176 15.768 -27.808 1.00 68.25 80 LYS A C 1
ATOM 663 O O . LYS A 1 80 ? 6.081 15.522 -27.301 1.00 68.25 80 LYS A O 1
ATOM 668 N N . HIS A 1 81 ? 7.429 15.504 -29.091 1.00 72.38 81 HIS A N 1
ATOM 669 C CA . HIS A 1 81 ? 6.433 14.927 -29.993 1.00 72.38 81 HIS A CA 1
ATOM 670 C C . HIS A 1 81 ? 6.046 13.494 -29.593 1.00 72.38 81 HIS A C 1
ATOM 672 O O . HIS A 1 81 ? 4.860 13.165 -29.582 1.00 72.38 81 HIS A O 1
ATOM 678 N N . ASP A 1 82 ? 7.008 12.661 -29.187 1.00 68.81 82 ASP A N 1
ATOM 679 C CA . ASP A 1 82 ? 6.757 11.313 -28.663 1.00 68.81 82 ASP A CA 1
ATOM 680 C C . ASP A 1 82 ? 5.943 11.352 -27.361 1.00 68.81 82 ASP A C 1
ATOM 682 O O . ASP A 1 82 ? 4.991 10.582 -27.204 1.00 68.81 82 ASP A O 1
ATOM 686 N N . SER A 1 83 ? 6.261 12.279 -26.449 1.00 61.16 83 SER A N 1
ATOM 687 C CA . SER A 1 83 ? 5.498 12.489 -25.211 1.00 61.16 83 SER A CA 1
ATOM 688 C C . SER A 1 83 ? 4.057 12.919 -25.509 1.00 61.16 83 SER A C 1
ATOM 690 O O . SER A 1 83 ? 3.102 12.310 -25.020 1.00 61.16 83 SER A O 1
ATOM 692 N N . ASN A 1 84 ? 3.868 13.889 -26.409 1.00 62.88 84 ASN A N 1
ATOM 693 C CA . ASN A 1 84 ? 2.544 14.349 -26.829 1.00 62.88 84 ASN A CA 1
ATOM 694 C C . ASN A 1 84 ? 1.753 13.274 -27.585 1.00 62.88 84 ASN A C 1
ATOM 696 O O . ASN A 1 84 ? 0.544 13.148 -27.384 1.00 62.88 84 ASN A O 1
ATOM 700 N N . ARG A 1 85 ? 2.404 12.451 -28.415 1.00 62.03 85 ARG A N 1
ATOM 701 C CA . ARG A 1 85 ? 1.774 11.297 -29.075 1.00 62.03 85 ARG A CA 1
ATOM 702 C C . ARG A 1 85 ? 1.315 10.265 -28.050 1.00 62.03 85 ARG A C 1
ATOM 704 O O . ARG A 1 85 ? 0.223 9.720 -28.197 1.00 62.03 85 ARG A O 1
ATOM 711 N N . ASN A 1 86 ? 2.105 10.026 -27.006 1.00 59.91 86 ASN A N 1
ATOM 712 C CA . ASN A 1 86 ? 1.730 9.134 -25.914 1.00 59.91 86 ASN A CA 1
ATOM 713 C C . ASN A 1 86 ? 0.528 9.682 -25.121 1.00 59.91 86 ASN A C 1
ATOM 715 O O . ASN A 1 86 ? -0.438 8.958 -24.888 1.00 59.91 86 ASN A O 1
ATOM 719 N N . LYS A 1 87 ? 0.519 10.986 -24.808 1.00 56.75 87 LYS A N 1
ATOM 720 C CA . LYS A 1 87 ? -0.624 11.670 -24.170 1.00 56.75 87 LYS A CA 1
ATOM 721 C C . LYS A 1 87 ? -1.895 11.603 -25.033 1.00 56.75 87 LYS A C 1
ATOM 723 O O . LYS A 1 87 ? -2.960 11.255 -24.533 1.00 56.75 87 LYS A O 1
ATOM 728 N N . ARG A 1 88 ? -1.785 11.827 -26.350 1.00 53.81 88 ARG A N 1
ATOM 729 C CA . ARG A 1 88 ? -2.907 11.706 -27.307 1.00 53.81 88 ARG A CA 1
ATOM 730 C C . ARG A 1 88 ? -3.415 10.268 -27.461 1.00 53.81 88 ARG A C 1
ATOM 732 O O . ARG A 1 88 ? -4.615 10.070 -27.620 1.00 53.81 88 ARG A O 1
ATOM 739 N N . ARG A 1 89 ? -2.537 9.259 -27.392 1.00 55.72 89 ARG A N 1
ATOM 740 C CA . ARG A 1 89 ? -2.927 7.834 -27.386 1.00 55.72 89 ARG A CA 1
ATOM 741 C C . ARG A 1 89 ? -3.694 7.446 -26.121 1.00 55.72 89 ARG A C 1
ATOM 743 O O . ARG A 1 89 ? -4.633 6.666 -26.224 1.00 55.72 89 ARG A O 1
ATOM 750 N N . ARG A 1 90 ? -3.344 8.024 -24.968 1.00 52.72 90 ARG A N 1
ATOM 751 C CA . ARG A 1 90 ? -4.107 7.870 -23.717 1.00 52.72 90 ARG A CA 1
ATOM 752 C C . ARG A 1 90 ? -5.493 8.531 -23.807 1.00 52.72 90 ARG A C 1
ATOM 754 O O . ARG A 1 90 ? -6.463 7.937 -23.359 1.00 52.72 90 ARG A O 1
ATOM 761 N N . GLY A 1 91 ? -5.608 9.687 -24.472 1.00 45.53 91 GLY A N 1
ATOM 762 C CA . GLY A 1 91 ? -6.882 10.407 -24.650 1.00 45.53 91 GLY A CA 1
ATOM 763 C C . GLY A 1 91 ? -7.853 9.839 -25.702 1.00 45.53 91 GLY A C 1
ATOM 764 O O . GLY A 1 91 ? -9.040 10.129 -25.642 1.00 45.53 91 GLY A O 1
ATOM 765 N N . ARG A 1 92 ? -7.394 9.017 -26.659 1.00 46.00 92 ARG A N 1
ATOM 766 C CA . ARG A 1 92 ? -8.227 8.464 -27.757 1.00 46.00 92 ARG A CA 1
ATOM 767 C C . ARG A 1 92 ? -8.867 7.093 -27.481 1.00 46.00 92 ARG A C 1
ATOM 769 O O . ARG A 1 92 ? -9.460 6.519 -28.388 1.00 46.00 92 ARG A O 1
ATOM 776 N N . ARG A 1 93 ? -8.756 6.541 -26.266 1.00 51.66 93 ARG A N 1
ATOM 777 C CA . ARG A 1 93 ? -9.440 5.280 -25.898 1.00 51.66 93 ARG A CA 1
ATOM 778 C C . ARG A 1 93 ? -10.931 5.454 -25.558 1.00 51.66 93 ARG A C 1
ATOM 780 O O . ARG A 1 93 ? -11.606 4.447 -25.379 1.00 51.66 93 ARG A O 1
ATOM 787 N N . GLY A 1 94 ? -11.455 6.682 -25.544 1.00 45.81 94 GLY A N 1
ATOM 788 C CA . GLY A 1 94 ? -12.893 6.965 -25.493 1.00 45.81 94 GLY A CA 1
ATOM 789 C C . GLY A 1 94 ? -13.407 7.447 -26.851 1.00 45.81 94 GLY A C 1
ATOM 790 O O . GLY A 1 94 ? -13.090 8.558 -27.259 1.00 45.81 94 GLY A O 1
ATOM 791 N N . GLY A 1 95 ? -14.189 6.622 -27.550 1.00 46.22 95 GLY A N 1
ATOM 792 C CA . GLY A 1 95 ? -14.921 7.018 -28.762 1.00 46.22 95 GLY A CA 1
ATOM 793 C C . GLY A 1 95 ? -14.362 6.433 -30.061 1.00 46.22 95 GLY A C 1
ATOM 794 O O . GLY A 1 95 ? -13.391 6.933 -30.624 1.00 46.22 95 GLY A O 1
ATOM 795 N N . GLY A 1 96 ? -15.005 5.378 -30.563 1.00 38.34 96 GLY A N 1
ATOM 796 C CA . GLY A 1 96 ? -14.737 4.843 -31.896 1.00 38.34 96 GLY A CA 1
ATOM 797 C C . GLY A 1 96 ? -15.268 3.428 -32.086 1.00 38.34 96 GLY A C 1
ATOM 798 O O . GLY A 1 96 ? -14.514 2.466 -31.944 1.00 38.34 96 GLY A O 1
ATOM 799 N N . SER A 1 97 ? -16.559 3.321 -32.412 1.00 46.88 97 SER A N 1
ATOM 800 C CA . SER A 1 97 ? -17.183 2.114 -32.958 1.00 46.88 97 SER A CA 1
ATOM 801 C C . SER A 1 97 ? -16.465 1.693 -34.238 1.00 46.88 97 SER A C 1
ATOM 803 O O . SER A 1 97 ? -16.387 2.450 -35.200 1.00 46.88 97 SER A O 1
ATOM 805 N N . GLY A 1 98 ? -15.939 0.475 -34.244 1.00 40.31 98 GLY A N 1
ATOM 806 C CA . GLY A 1 98 ? -15.279 -0.124 -35.394 1.00 40.31 98 GLY A CA 1
ATOM 807 C C . GLY A 1 98 ? -14.991 -1.580 -35.083 1.00 40.31 98 GLY A C 1
ATOM 808 O O . GLY A 1 98 ? -14.088 -1.885 -34.306 1.00 40.31 98 GLY A O 1
ATOM 809 N N . HIS A 1 99 ? -15.808 -2.463 -35.650 1.00 43.00 99 HIS A N 1
ATOM 810 C CA . HIS A 1 99 ? -15.690 -3.909 -35.525 1.00 43.00 99 HIS A CA 1
ATOM 811 C C . HIS A 1 99 ? -14.418 -4.370 -36.244 1.00 43.00 99 HIS A C 1
ATOM 813 O O . HIS A 1 99 ? -14.426 -4.699 -37.423 1.00 43.00 99 HIS A O 1
ATOM 819 N N . SER A 1 100 ? -13.306 -4.383 -35.521 1.00 43.94 100 SER A N 1
ATOM 820 C CA . SER A 1 100 ? -12.167 -5.233 -35.831 1.00 43.94 100 SER A CA 1
ATOM 821 C C . SER A 1 100 ? -11.976 -6.118 -34.617 1.00 43.94 100 SER A C 1
ATOM 823 O O . SER A 1 100 ? -11.921 -5.614 -33.493 1.00 43.94 100 SER A O 1
ATOM 825 N N . ARG A 1 101 ? -11.969 -7.434 -34.839 1.00 44.50 101 ARG A N 1
ATOM 826 C CA . ARG A 1 101 ? -11.707 -8.462 -33.831 1.00 44.50 101 ARG A CA 1
ATOM 827 C C . ARG A 1 101 ? -10.314 -8.167 -33.258 1.00 44.50 101 ARG A C 1
ATOM 829 O O . ARG A 1 101 ? -9.305 -8.584 -33.820 1.00 44.50 101 ARG A O 1
ATOM 836 N N . ARG A 1 102 ? -10.266 -7.328 -32.214 1.00 41.81 102 ARG A N 1
ATOM 837 C CA . ARG A 1 102 ? -9.036 -6.882 -31.558 1.00 41.81 102 ARG A CA 1
ATOM 838 C C . ARG A 1 102 ? -8.387 -8.131 -30.988 1.00 41.81 102 ARG A C 1
ATOM 840 O O . ARG A 1 102 ? -8.886 -8.688 -30.016 1.00 41.81 102 ARG A O 1
ATOM 847 N N . GLN A 1 103 ? -7.294 -8.562 -31.613 1.00 49.22 103 GLN A N 1
ATOM 848 C CA . GLN A 1 103 ? -6.293 -9.387 -30.944 1.00 49.22 103 GLN A CA 1
ATOM 849 C C . GLN A 1 103 ? -6.069 -8.775 -29.550 1.00 49.22 103 GLN A C 1
ATOM 851 O O . GLN A 1 103 ? -5.941 -7.542 -29.483 1.00 49.22 103 GLN A O 1
ATOM 856 N N . PRO A 1 104 ? -6.095 -9.560 -28.455 1.00 54.53 104 PRO A N 1
ATOM 857 C CA . PRO A 1 104 ? -5.778 -9.037 -27.134 1.00 54.53 104 PRO A CA 1
ATOM 858 C C . PRO A 1 104 ? -4.457 -8.283 -27.249 1.00 54.53 104 PRO A C 1
ATOM 860 O O . PRO A 1 104 ? -3.456 -8.851 -27.683 1.00 54.53 104 PRO A O 1
ATOM 863 N N . SER A 1 105 ? -4.475 -6.975 -26.988 1.00 66.12 105 SER A N 1
ATOM 864 C CA . SER A 1 105 ? -3.237 -6.206 -27.003 1.00 66.12 105 SER A CA 1
ATOM 865 C C . SER A 1 105 ? -2.318 -6.831 -25.968 1.00 66.12 105 SER A C 1
ATOM 867 O O . SER A 1 105 ? -2.739 -6.963 -24.819 1.00 66.12 105 SER A O 1
ATOM 869 N N . GLU A 1 106 ? -1.115 -7.225 -26.380 1.00 76.94 106 GLU A N 1
ATOM 870 C CA . GLU A 1 106 ? -0.134 -7.800 -25.465 1.00 76.94 106 GLU A CA 1
ATOM 871 C C . GLU A 1 106 ? 0.023 -6.901 -24.224 1.00 76.94 106 GLU A C 1
ATOM 873 O O . GLU A 1 106 ? 0.031 -5.668 -24.371 1.00 76.94 106 GLU A O 1
ATOM 878 N N . PRO A 1 107 ? 0.126 -7.491 -23.019 1.00 82.88 107 PRO A N 1
ATOM 879 C CA . PRO A 1 107 ? 0.373 -6.751 -21.787 1.00 82.88 107 PRO A CA 1
ATOM 880 C C . PRO A 1 107 ? 1.553 -5.788 -21.943 1.00 82.88 107 PRO A C 1
ATOM 882 O O . PRO A 1 107 ? 2.625 -6.185 -22.403 1.00 82.88 107 PRO A O 1
ATOM 885 N N . VAL A 1 108 ? 1.374 -4.515 -21.569 1.00 87.62 108 VAL A N 1
ATOM 886 C CA . VAL A 1 108 ? 2.449 -3.513 -21.668 1.00 87.62 108 VAL A CA 1
ATOM 887 C C . VAL A 1 108 ? 2.931 -3.138 -20.268 1.00 87.62 108 VAL A C 1
ATOM 889 O O . VAL A 1 108 ? 2.328 -2.268 -19.636 1.00 87.62 108 VAL A O 1
ATOM 892 N N . PRO A 1 109 ? 4.027 -3.731 -19.768 1.00 89.75 109 PRO A N 1
ATOM 893 C CA . PRO A 1 109 ? 4.527 -3.435 -18.432 1.00 89.75 109 PRO A CA 1
ATOM 894 C C . PRO A 1 109 ? 5.179 -2.043 -18.345 1.00 89.75 109 PRO A C 1
ATOM 896 O O . PRO A 1 109 ? 5.790 -1.543 -19.291 1.00 89.75 109 PRO A O 1
ATOM 899 N N . SER A 1 110 ? 5.097 -1.420 -17.168 1.00 90.50 110 SER A N 1
ATOM 900 C CA . SER A 1 110 ? 5.754 -0.158 -16.814 1.00 90.50 110 SER A CA 1
ATOM 901 C C . SER A 1 110 ? 6.480 -0.268 -15.472 1.00 90.50 110 SER A C 1
ATOM 903 O O . SER A 1 110 ? 5.938 0.019 -14.401 1.00 90.50 110 SER A O 1
ATOM 905 N N . CYS A 1 111 ? 7.767 -0.619 -15.523 1.00 88.00 111 CYS A N 1
ATOM 906 C CA . CYS A 1 111 ? 8.597 -0.711 -14.319 1.00 88.00 111 CYS A CA 1
ATOM 907 C C . CYS A 1 111 ? 8.807 0.648 -13.630 1.00 88.00 111 CYS A C 1
ATOM 909 O O . CYS A 1 111 ? 9.043 0.693 -12.427 1.00 88.00 111 CYS A O 1
ATOM 911 N N . HIS A 1 112 ? 8.761 1.757 -14.379 1.00 86.44 112 HIS A N 1
ATOM 912 C CA . HIS A 1 112 ? 8.862 3.095 -13.790 1.00 86.44 112 HIS A CA 1
ATOM 913 C C . HIS A 1 112 ? 7.652 3.381 -12.899 1.00 86.44 112 HIS A C 1
ATOM 915 O O . HIS A 1 112 ? 7.834 3.674 -11.722 1.00 86.44 112 HIS A O 1
ATOM 921 N N . GLU A 1 113 ? 6.437 3.253 -13.444 1.00 91.44 113 GLU A N 1
ATOM 922 C CA . GLU A 1 113 ? 5.200 3.505 -12.692 1.00 91.44 113 GLU A CA 1
ATOM 923 C C . GLU A 1 113 ? 5.110 2.552 -11.499 1.00 91.44 113 GLU A C 1
ATOM 925 O O . GLU A 1 113 ? 4.939 2.998 -10.372 1.00 91.44 113 GLU A O 1
ATOM 930 N N . SER A 1 114 ? 5.375 1.258 -11.703 1.00 91.44 114 SER A N 1
ATOM 931 C CA . SER A 1 114 ? 5.411 0.280 -10.609 1.00 91.44 114 SER A CA 1
ATOM 932 C C . SER A 1 114 ? 6.299 0.736 -9.436 1.00 91.44 114 SER A C 1
ATOM 934 O O . SER A 1 114 ? 5.851 0.773 -8.290 1.00 91.44 114 SER A O 1
ATOM 936 N N . ARG A 1 115 ? 7.527 1.204 -9.708 1.00 91.56 115 ARG A N 1
ATOM 937 C CA . ARG A 1 115 ? 8.428 1.721 -8.662 1.00 91.56 115 ARG A CA 1
ATOM 938 C C . ARG A 1 115 ? 7.897 2.969 -7.961 1.00 91.56 115 ARG A C 1
ATOM 940 O O . ARG A 1 115 ? 8.061 3.081 -6.747 1.00 91.56 115 ARG A O 1
ATOM 947 N N . GLN A 1 116 ? 7.267 3.888 -8.691 1.00 93.38 116 GLN A N 1
ATOM 948 C CA . GLN A 1 116 ? 6.666 5.089 -8.101 1.00 93.38 116 GLN A CA 1
ATOM 949 C C . GLN A 1 116 ? 5.532 4.723 -7.136 1.00 93.38 116 GLN A C 1
ATOM 951 O O . GLN A 1 116 ? 5.475 5.240 -6.020 1.00 93.38 116 GLN A O 1
ATOM 956 N N . TRP A 1 117 ? 4.685 3.768 -7.520 1.00 96.44 117 TRP A N 1
ATOM 957 C CA . TRP A 1 117 ? 3.594 3.282 -6.678 1.00 96.44 117 TRP A CA 1
ATOM 958 C C . TRP A 1 117 ? 4.113 2.547 -5.434 1.00 96.44 117 TRP A C 1
ATOM 960 O O . TRP A 1 117 ? 3.663 2.833 -4.326 1.00 96.44 117 TRP A O 1
ATOM 970 N N . ILE A 1 118 ? 5.134 1.691 -5.566 1.00 96.50 118 ILE A N 1
ATOM 971 C CA . ILE A 1 118 ? 5.783 1.048 -4.405 1.00 96.50 118 ILE A CA 1
ATOM 972 C C . ILE A 1 118 ? 6.387 2.091 -3.464 1.00 96.50 118 ILE A C 1
ATOM 974 O O . ILE A 1 118 ? 6.248 1.980 -2.246 1.00 96.50 118 ILE A O 1
ATOM 978 N N . ARG A 1 119 ? 7.042 3.127 -4.005 1.00 96.12 119 ARG A N 1
ATOM 979 C CA . ARG A 1 119 ? 7.597 4.217 -3.195 1.00 96.12 119 ARG A CA 1
ATOM 980 C C . ARG A 1 119 ? 6.498 4.913 -2.391 1.00 96.12 119 ARG A C 1
ATOM 982 O O . ARG A 1 119 ? 6.688 5.122 -1.195 1.00 96.12 119 ARG A O 1
ATOM 989 N N . GLN A 1 120 ? 5.350 5.209 -3.003 1.00 97.19 120 GLN A N 1
ATOM 990 C CA . GLN A 1 120 ? 4.211 5.799 -2.295 1.00 97.19 120 GLN A CA 1
ATOM 991 C C . GLN A 1 120 ? 3.675 4.872 -1.195 1.00 97.19 120 GLN A C 1
ATOM 993 O O . GLN A 1 120 ? 3.447 5.315 -0.069 1.00 97.19 120 GLN A O 1
ATOM 998 N N . ALA A 1 121 ? 3.536 3.577 -1.482 1.00 98.00 121 ALA A N 1
ATOM 999 C CA . ALA A 1 121 ? 3.081 2.604 -0.497 1.00 98.00 121 ALA A CA 1
ATOM 1000 C C . ALA A 1 121 ? 4.033 2.515 0.717 1.00 98.00 121 ALA A C 1
ATOM 1002 O O . ALA A 1 121 ? 3.575 2.507 1.862 1.00 98.00 121 ALA A O 1
ATOM 1003 N N . LYS A 1 122 ? 5.355 2.556 0.490 1.00 97.38 122 LYS A N 1
ATOM 1004 C CA . LYS A 1 122 ? 6.375 2.604 1.556 1.00 97.38 122 LYS A CA 1
ATOM 1005 C C . LYS A 1 122 ? 6.317 3.891 2.381 1.00 97.38 122 LYS A C 1
ATOM 1007 O O . LYS A 1 122 ? 6.510 3.841 3.596 1.00 97.38 122 LYS A O 1
ATOM 1012 N N . VAL A 1 123 ? 6.021 5.032 1.754 1.00 96.06 123 VAL A N 1
ATOM 1013 C CA . VAL A 1 123 ? 5.785 6.296 2.474 1.00 96.06 123 VAL A CA 1
ATOM 1014 C C . VAL A 1 123 ? 4.572 6.169 3.399 1.00 96.06 123 VAL A C 1
ATOM 1016 O O . VAL A 1 123 ? 4.675 6.547 4.565 1.00 96.06 123 VAL A O 1
ATOM 1019 N N . HIS A 1 124 ? 3.466 5.574 2.935 1.00 94.12 124 HIS A N 1
ATOM 1020 C CA . HIS A 1 124 ? 2.293 5.314 3.781 1.00 94.12 124 HIS A CA 1
ATOM 1021 C C . HIS A 1 124 ? 2.630 4.420 4.976 1.00 94.12 124 HIS A C 1
ATOM 1023 O O . HIS A 1 124 ? 2.318 4.788 6.106 1.00 94.12 124 HIS A O 1
ATOM 1029 N N . LEU A 1 125 ? 3.318 3.292 4.754 1.00 96.25 125 LEU A N 1
ATOM 1030 C CA . LEU A 1 125 ? 3.739 2.406 5.845 1.00 96.25 125 LEU A CA 1
ATOM 1031 C C . LEU A 1 125 ? 4.631 3.143 6.853 1.00 96.25 125 LEU A C 1
ATOM 1033 O O . LEU A 1 125 ? 4.425 3.035 8.057 1.00 96.25 125 LEU A O 1
ATOM 1037 N N . THR A 1 126 ? 5.588 3.937 6.369 1.00 94.56 126 THR A N 1
ATOM 1038 C CA . THR A 1 126 ? 6.470 4.731 7.237 1.00 94.56 126 THR A CA 1
ATOM 1039 C C . THR A 1 126 ? 5.676 5.736 8.072 1.00 94.56 126 THR A C 1
ATOM 1041 O O . THR A 1 126 ? 5.967 5.922 9.251 1.00 94.56 126 THR A O 1
ATOM 1044 N N . GLY A 1 127 ? 4.663 6.375 7.481 1.00 89.75 127 GLY A N 1
ATOM 1045 C CA . GLY A 1 127 ? 3.724 7.231 8.202 1.00 89.75 127 GLY A CA 1
ATOM 1046 C C . GLY A 1 127 ? 2.966 6.459 9.281 1.00 89.75 127 GLY A C 1
ATOM 1047 O O . GLY A 1 127 ? 2.998 6.858 10.439 1.00 89.75 127 GLY A O 1
ATOM 1048 N N . ALA A 1 128 ? 2.357 5.323 8.931 1.00 90.88 128 ALA A N 1
ATOM 1049 C CA . ALA A 1 128 ? 1.632 4.464 9.869 1.00 90.88 128 ALA A CA 1
ATOM 1050 C C . ALA A 1 128 ? 2.499 4.039 11.067 1.00 90.88 128 ALA A C 1
ATOM 1052 O O . ALA A 1 128 ? 2.070 4.174 12.208 1.00 90.88 128 ALA A O 1
ATOM 1053 N N . MET A 1 129 ? 3.744 3.616 10.820 1.00 91.06 129 MET A N 1
ATOM 1054 C CA . MET A 1 129 ? 4.702 3.254 11.873 1.00 91.06 129 MET A CA 1
ATOM 1055 C C . MET A 1 129 ? 5.043 4.428 12.797 1.00 91.06 129 MET A C 1
ATOM 1057 O O . MET A 1 129 ? 5.215 4.230 13.994 1.00 91.06 129 MET A O 1
ATOM 1061 N N . LYS A 1 130 ? 5.149 5.649 12.258 1.00 87.69 130 LYS A N 1
ATOM 1062 C CA . LYS A 1 130 ? 5.387 6.859 13.062 1.00 87.69 130 LYS A CA 1
ATOM 1063 C C . LYS A 1 130 ? 4.164 7.260 13.884 1.00 87.69 130 LYS A C 1
ATOM 1065 O O . LYS A 1 130 ? 4.327 7.795 14.974 1.00 87.69 130 LYS A O 1
ATOM 1070 N N . PHE A 1 131 ? 2.964 7.038 13.347 1.00 80.31 131 PHE A N 1
ATOM 1071 C CA . PHE A 1 131 ? 1.707 7.400 13.998 1.00 80.31 131 PHE A CA 1
ATOM 1072 C C . PHE A 1 131 ? 1.247 6.412 15.067 1.00 80.31 131 PHE A C 1
ATOM 1074 O O . PHE A 1 131 ? 0.393 6.801 15.849 1.00 80.31 131 PHE A O 1
ATOM 1081 N N . LEU A 1 132 ? 1.766 5.181 15.099 1.00 83.00 132 LEU A N 1
ATOM 1082 C CA . LEU A 1 132 ? 1.457 4.134 16.084 1.00 83.00 132 LEU A CA 1
ATOM 1083 C C . LEU A 1 132 ? 2.017 4.514 17.476 1.00 83.00 132 LEU A C 1
ATOM 1085 O O . LEU A 1 132 ? 3.143 4.142 17.780 1.00 83.00 132 LEU A O 1
ATOM 1089 N N . PRO A 1 133 ? 1.325 5.321 18.304 1.00 67.69 133 PRO A N 1
ATOM 1090 C CA . PRO A 1 133 ? 1.979 6.166 19.303 1.00 67.69 133 PRO A CA 1
ATOM 1091 C C . PRO A 1 133 ? 2.716 5.369 20.376 1.00 67.69 133 PRO A C 1
ATOM 1093 O O . PRO A 1 133 ? 2.307 4.273 20.738 1.00 67.69 133 PRO A O 1
ATOM 1096 N N . LYS A 1 134 ? 3.741 5.998 20.965 1.00 60.72 134 LYS A N 1
ATOM 1097 C CA . LYS A 1 134 ? 4.306 5.595 22.261 1.00 60.72 134 LYS A CA 1
ATOM 1098 C C . LYS A 1 134 ? 3.714 6.339 23.477 1.00 60.72 134 LYS A C 1
ATOM 1100 O O . LYS A 1 134 ? 4.046 5.905 24.568 1.00 60.72 134 LYS A O 1
ATOM 1105 N N . ALA A 1 135 ? 2.890 7.399 23.332 1.00 47.88 135 ALA A N 1
ATOM 1106 C CA . ALA A 1 135 ? 2.010 7.983 24.382 1.00 47.88 135 ALA A CA 1
ATOM 1107 C C . ALA A 1 135 ? 1.322 9.324 23.979 1.00 47.88 135 ALA A C 1
ATOM 1109 O O . ALA A 1 135 ? 1.720 9.977 23.015 1.00 47.88 135 ALA A O 1
ATOM 1110 N N . ASP A 1 136 ? 0.328 9.701 24.801 1.00 50.44 136 ASP A N 1
ATOM 1111 C CA . ASP A 1 136 ? -0.289 11.009 25.140 1.00 50.44 136 ASP A CA 1
ATOM 1112 C C . ASP A 1 136 ? -1.242 11.762 24.201 1.00 50.44 136 ASP A C 1
ATOM 1114 O O . ASP A 1 136 ? -1.964 12.644 24.667 1.00 50.44 136 ASP A O 1
ATOM 1118 N N . ILE A 1 137 ? -1.397 11.369 22.938 1.00 52.50 137 ILE A N 1
ATOM 1119 C CA . ILE A 1 137 ? -2.583 11.759 22.155 1.00 52.50 137 ILE A CA 1
ATOM 1120 C C . ILE A 1 137 ? -3.354 10.478 21.873 1.00 52.50 137 ILE A C 1
ATOM 1122 O O . ILE A 1 137 ? -2.822 9.573 21.230 1.00 52.50 137 ILE A O 1
ATOM 1126 N N . GLY A 1 138 ? -4.577 10.384 22.406 1.00 54.97 138 GLY A N 1
ATOM 1127 C CA . GLY A 1 138 ? -5.426 9.195 22.314 1.00 54.97 138 GLY A CA 1
ATOM 1128 C C . GLY A 1 138 ? -5.390 8.586 20.902 1.00 54.97 138 GLY A C 1
ATOM 1129 O O . GLY A 1 138 ? -5.606 9.304 19.922 1.00 54.97 138 GLY A O 1
ATOM 1130 N N . PRO A 1 139 ? -5.052 7.300 20.757 1.00 68.25 139 PRO A N 1
ATOM 1131 C CA . PRO A 1 139 ? -4.571 6.787 19.484 1.00 68.25 139 PRO A CA 1
ATOM 1132 C C . PRO A 1 139 ? -5.678 6.656 18.427 1.00 68.25 139 PRO A C 1
ATOM 1134 O O . PRO A 1 139 ? -6.675 5.959 18.604 1.00 68.25 139 PRO A O 1
ATOM 1137 N N . ASN A 1 140 ? -5.461 7.285 17.270 1.00 83.00 140 ASN A N 1
ATOM 1138 C CA . ASN A 1 140 ? -6.306 7.197 16.075 1.00 83.00 140 ASN A CA 1
ATOM 1139 C C . ASN A 1 140 ? -6.032 5.883 15.303 1.00 83.00 140 ASN A C 1
ATOM 1141 O O . ASN A 1 140 ? -5.629 5.888 14.136 1.00 83.00 140 ASN A O 1
ATOM 1145 N N . PHE A 1 141 ? -6.187 4.738 15.983 1.00 91.56 141 PHE A N 1
ATOM 1146 C CA . PHE A 1 141 ? -5.818 3.411 15.469 1.00 91.56 141 PHE A CA 1
ATOM 1147 C C . PHE A 1 141 ? -6.586 3.008 14.210 1.00 91.56 141 PHE A C 1
ATOM 1149 O O . PHE A 1 141 ? -6.018 2.364 13.326 1.00 91.56 141 PHE A O 1
ATOM 1156 N N . ASN A 1 142 ? -7.848 3.425 14.078 1.00 93.38 142 ASN A N 1
ATOM 1157 C CA . ASN A 1 142 ? -8.633 3.214 12.859 1.00 93.38 142 ASN A CA 1
ATOM 1158 C C . ASN A 1 142 ? -7.971 3.883 11.645 1.00 93.38 142 ASN A C 1
ATOM 1160 O O . ASN A 1 142 ? -7.944 3.301 10.563 1.00 93.38 142 ASN A O 1
ATOM 1164 N N . SER A 1 143 ? -7.376 5.067 11.825 1.00 93.00 143 SER A N 1
ATOM 1165 C CA . SER A 1 143 ? -6.666 5.757 10.746 1.00 93.00 143 SER A CA 1
ATOM 1166 C C . SER A 1 143 ? -5.359 5.062 10.384 1.00 93.00 143 SER A C 1
ATOM 1168 O O . SER A 1 143 ? -5.031 4.975 9.206 1.00 93.00 143 SER A O 1
ATOM 1170 N N . ILE A 1 144 ? -4.640 4.499 11.359 1.00 94.38 144 ILE A N 1
ATOM 1171 C CA . ILE A 1 144 ? -3.446 3.682 11.087 1.00 94.38 144 ILE A CA 1
ATOM 1172 C C . ILE A 1 144 ? -3.829 2.438 10.279 1.00 94.38 144 ILE A C 1
ATOM 1174 O O . ILE A 1 144 ? -3.217 2.169 9.245 1.00 94.38 144 ILE A O 1
ATOM 1178 N N . CYS A 1 145 ? -4.889 1.733 10.685 1.00 96.25 145 CYS A N 1
ATOM 1179 C CA . CYS A 1 145 ? -5.424 0.590 9.943 1.00 96.25 145 CYS A CA 1
ATOM 1180 C C . CYS A 1 145 ? -5.828 0.979 8.509 1.00 96.25 145 CYS A C 1
ATOM 1182 O O . CYS A 1 145 ? -5.531 0.248 7.562 1.00 96.25 145 CYS A O 1
ATOM 1184 N N . MET A 1 146 ? -6.432 2.159 8.328 1.00 96.62 146 MET A N 1
ATOM 1185 C CA . MET A 1 146 ? -6.796 2.678 7.009 1.00 96.62 146 MET A CA 1
ATOM 1186 C C . MET A 1 146 ? -5.564 2.985 6.147 1.00 96.62 146 MET A C 1
ATOM 1188 O O . MET A 1 146 ? -5.534 2.630 4.969 1.00 96.62 146 MET A O 1
ATOM 1192 N N . ILE A 1 147 ? -4.521 3.594 6.719 1.00 96.50 147 ILE A N 1
ATOM 1193 C CA . ILE A 1 147 ? -3.260 3.859 6.010 1.00 96.50 147 ILE A CA 1
ATOM 1194 C C . ILE A 1 147 ? -2.602 2.541 5.581 1.00 96.50 147 ILE A C 1
ATOM 1196 O O . ILE A 1 147 ? -2.119 2.443 4.453 1.00 96.50 147 ILE A O 1
ATOM 1200 N N . CYS A 1 148 ? -2.620 1.515 6.437 1.00 98.00 148 CYS A N 1
ATOM 1201 C CA . CYS A 1 148 ? -2.156 0.166 6.105 1.00 98.00 148 CYS A CA 1
ATOM 1202 C C . CYS A 1 148 ? -2.940 -0.437 4.932 1.00 98.00 148 CYS A C 1
ATOM 1204 O O . CYS A 1 148 ? -2.336 -0.892 3.959 1.00 98.00 148 CYS A O 1
ATOM 1206 N N . TYR A 1 149 ? -4.274 -0.364 4.972 1.00 9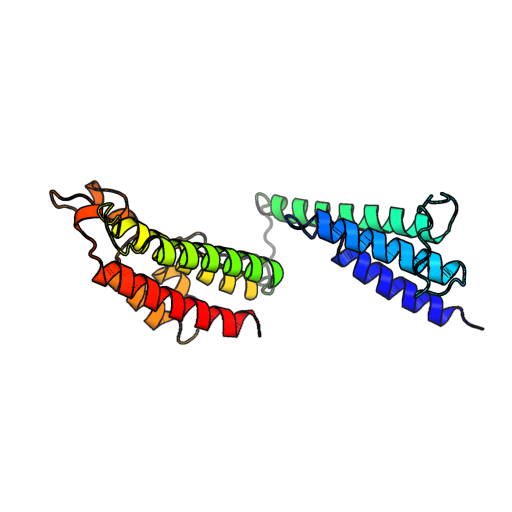8.31 149 TYR A N 1
ATOM 1207 C CA . TYR A 1 149 ? -5.132 -0.820 3.876 1.00 98.31 149 TYR A CA 1
ATOM 1208 C C . TYR A 1 149 ? -4.776 -0.125 2.553 1.00 98.31 149 TYR A C 1
ATOM 1210 O O . TYR A 1 149 ? -4.543 -0.784 1.541 1.00 98.31 149 TYR A O 1
ATOM 1218 N N . GLN A 1 150 ? -4.667 1.207 2.564 1.00 97.94 150 GLN A N 1
ATOM 1219 C CA . GLN A 1 150 ? -4.305 1.996 1.381 1.00 97.94 150 GLN A CA 1
ATOM 1220 C C . GLN A 1 150 ? -2.889 1.696 0.891 1.00 97.94 150 GLN A C 1
ATOM 1222 O O . GLN A 1 150 ? -2.646 1.653 -0.311 1.00 97.94 150 GLN A O 1
ATOM 1227 N N . SER A 1 151 ? -1.941 1.495 1.807 1.00 98.38 151 SER A N 1
ATOM 1228 C CA . SER A 1 151 ? -0.572 1.108 1.467 1.00 98.38 151 SER A CA 1
ATOM 1229 C C . SER A 1 151 ? -0.562 -0.203 0.672 1.00 98.38 151 SER A C 1
ATOM 1231 O O . SER A 1 151 ? 0.060 -0.267 -0.390 1.00 98.38 151 SER A O 1
ATOM 1233 N N . VAL A 1 152 ? -1.338 -1.205 1.103 1.00 98.44 152 VAL A N 1
ATOM 1234 C CA . VAL A 1 152 ? -1.501 -2.468 0.368 1.00 98.44 152 VAL A CA 1
ATOM 1235 C C . VAL A 1 152 ? -2.241 -2.276 -0.956 1.00 98.44 152 VAL A C 1
ATOM 1237 O O . VAL A 1 152 ? -1.786 -2.804 -1.966 1.00 98.44 152 VAL A O 1
ATOM 1240 N N . GLU A 1 153 ? -3.320 -1.489 -1.004 1.00 98.12 153 GLU A N 1
ATOM 1241 C CA . GLU A 1 153 ? -4.027 -1.171 -2.258 1.00 98.12 153 GLU A CA 1
ATOM 1242 C C . GLU A 1 153 ? -3.067 -0.597 -3.316 1.00 98.12 153 GLU A C 1
ATOM 1244 O O . GLU A 1 153 ? -3.019 -1.060 -4.459 1.00 98.12 153 GLU A O 1
ATOM 1249 N N . ILE A 1 154 ? -2.262 0.392 -2.922 1.00 97.56 154 ILE A N 1
ATOM 1250 C CA . ILE A 1 154 ? -1.288 1.060 -3.790 1.00 97.56 154 ILE A CA 1
ATOM 1251 C C . ILE A 1 154 ? -0.188 0.079 -4.219 1.00 97.56 154 ILE A C 1
ATOM 1253 O O . ILE A 1 154 ? 0.189 0.053 -5.394 1.00 97.56 154 ILE A O 1
ATOM 1257 N N . ALA A 1 155 ? 0.311 -0.753 -3.302 1.00 97.62 155 ALA A N 1
ATOM 1258 C CA . ALA A 1 155 ? 1.328 -1.754 -3.612 1.00 97.62 155 ALA A CA 1
ATOM 1259 C C . ALA A 1 155 ? 0.809 -2.825 -4.587 1.00 97.62 155 ALA A C 1
ATOM 1261 O O . ALA A 1 155 ? 1.513 -3.189 -5.528 1.00 97.62 155 ALA A O 1
ATOM 1262 N N . LEU A 1 156 ? -0.437 -3.280 -4.431 1.00 96.88 156 LEU A N 1
ATOM 1263 C CA . LEU A 1 156 ? -1.071 -4.213 -5.365 1.00 96.88 156 LEU A CA 1
ATOM 1264 C C . LEU A 1 156 ? -1.224 -3.584 -6.751 1.00 96.88 156 LEU A C 1
ATOM 1266 O O . LEU A 1 156 ? -0.873 -4.209 -7.751 1.00 96.88 156 LEU A O 1
ATOM 1270 N N . LYS A 1 157 ? -1.645 -2.315 -6.832 1.00 96.06 157 LYS A N 1
ATOM 1271 C CA . LYS A 1 157 ? -1.678 -1.567 -8.102 1.00 96.06 157 LYS A CA 1
ATOM 1272 C C . LYS A 1 157 ? -0.300 -1.481 -8.761 1.00 96.06 157 LYS A C 1
ATOM 1274 O O . LYS A 1 157 ? -0.210 -1.581 -9.983 1.00 96.06 157 LYS A O 1
ATOM 1279 N N . ALA A 1 158 ? 0.784 -1.401 -7.990 1.00 95.50 158 ALA A N 1
ATOM 1280 C CA . ALA A 1 158 ? 2.136 -1.452 -8.541 1.00 95.50 158 ALA A CA 1
ATOM 1281 C C . ALA A 1 158 ? 2.472 -2.784 -9.238 1.00 95.50 158 ALA A C 1
ATOM 1283 O O . ALA A 1 158 ? 3.220 -2.778 -10.222 1.00 95.50 158 ALA A O 1
ATOM 1284 N N . VAL A 1 159 ? 1.918 -3.909 -8.770 1.00 94.56 159 VAL A N 1
ATOM 1285 C CA . VAL A 1 159 ? 2.062 -5.222 -9.426 1.00 94.56 159 VAL A CA 1
ATOM 1286 C C . VAL A 1 159 ? 1.363 -5.217 -10.787 1.00 94.56 159 VAL A C 1
ATOM 1288 O O . VAL A 1 159 ? 1.941 -5.668 -11.777 1.00 94.56 159 VAL A O 1
ATOM 1291 N N . TYR A 1 160 ? 0.173 -4.615 -10.875 1.00 93.81 160 TYR A N 1
ATOM 1292 C CA . TYR A 1 160 ? -0.519 -4.426 -12.154 1.00 93.81 160 TYR A CA 1
ATOM 1293 C C . TYR A 1 160 ? 0.278 -3.540 -13.112 1.00 93.81 160 TYR A C 1
ATOM 1295 O O . TYR A 1 160 ? 0.455 -3.902 -14.268 1.00 93.81 160 TYR A O 1
ATOM 1303 N N . TYR A 1 161 ? 0.875 -2.440 -12.640 1.00 92.75 161 TYR A N 1
ATOM 1304 C CA . TYR A 1 161 ? 1.761 -1.639 -13.495 1.00 92.75 161 TYR A CA 1
ATOM 1305 C C . TYR A 1 161 ? 2.959 -2.427 -14.023 1.00 92.75 161 TYR A C 1
ATOM 1307 O O . TYR A 1 161 ? 3.416 -2.151 -15.129 1.00 92.75 161 TYR A O 1
ATOM 1315 N N . ARG A 1 162 ? 3.480 -3.400 -13.269 1.00 90.31 162 ARG A N 1
ATOM 1316 C CA . ARG A 1 162 ? 4.602 -4.239 -13.711 1.00 90.31 162 ARG A CA 1
ATOM 1317 C C . ARG A 1 162 ? 4.191 -5.344 -14.687 1.00 90.31 162 ARG A C 1
ATOM 1319 O O . ARG A 1 162 ? 5.067 -5.865 -15.366 1.00 90.31 162 ARG A O 1
ATOM 1326 N N . THR A 1 163 ? 2.907 -5.675 -14.784 1.00 90.06 163 THR A N 1
ATOM 1327 C CA . THR A 1 163 ? 2.386 -6.717 -15.685 1.00 90.06 163 THR A CA 1
ATOM 1328 C C . THR A 1 163 ? 1.707 -6.107 -16.910 1.00 90.06 163 THR A C 1
ATOM 1330 O O . THR A 1 163 ? 2.133 -6.361 -18.033 1.00 90.06 163 THR A O 1
ATOM 1333 N N . ASP A 1 164 ? 0.722 -5.233 -16.705 1.00 91.38 164 ASP A N 1
ATOM 1334 C CA . ASP A 1 164 ? 0.042 -4.486 -17.759 1.00 91.38 164 ASP A CA 1
ATOM 1335 C C . ASP A 1 164 ? -0.395 -3.088 -17.290 1.00 91.38 164 ASP A C 1
ATOM 1337 O O . ASP A 1 164 ? -1.470 -2.880 -16.725 1.00 91.38 164 ASP A O 1
ATOM 1341 N N . ALA A 1 165 ? 0.415 -2.078 -17.606 1.00 90.00 165 ALA A N 1
ATOM 1342 C CA . ALA A 1 165 ? 0.145 -0.680 -17.281 1.00 90.00 165 ALA A CA 1
ATOM 1343 C C . ALA A 1 165 ? -1.080 -0.095 -18.007 1.00 90.00 165 ALA A C 1
ATOM 1345 O O . ALA A 1 165 ? -1.503 1.020 -17.697 1.00 90.00 165 ALA A O 1
ATOM 1346 N N . ASN A 1 166 ? -1.636 -0.808 -18.989 1.00 88.19 166 ASN A N 1
ATOM 1347 C CA . ASN A 1 166 ? -2.843 -0.401 -19.699 1.00 88.19 166 ASN A CA 1
ATOM 1348 C C . ASN A 1 166 ? -4.129 -0.982 -19.100 1.00 88.19 166 ASN A C 1
ATOM 1350 O O . ASN A 1 166 ? -5.204 -0.598 -19.568 1.00 88.19 166 ASN A O 1
ATOM 1354 N N . ASN A 1 167 ? -4.021 -1.883 -18.121 1.00 88.31 167 ASN A N 1
ATOM 1355 C CA . ASN A 1 167 ? -5.135 -2.629 -17.549 1.00 88.31 167 ASN A CA 1
ATOM 1356 C C . ASN A 1 167 ? -5.017 -2.695 -16.019 1.00 88.31 167 ASN A C 1
ATOM 1358 O O . ASN A 1 167 ? -4.827 -3.754 -15.422 1.00 88.31 167 ASN A O 1
ATOM 1362 N N . ILE A 1 168 ? -5.103 -1.529 -15.381 1.00 91.75 168 ILE A N 1
ATOM 1363 C CA . ILE A 1 168 ? -5.111 -1.424 -13.921 1.00 91.75 168 ILE A CA 1
ATOM 1364 C C . ILE A 1 168 ? -6.563 -1.517 -13.438 1.00 91.75 168 ILE A C 1
ATOM 1366 O O . ILE A 1 168 ? -7.386 -0.715 -13.884 1.00 91.75 168 ILE A O 1
ATOM 1370 N N . PRO A 1 169 ? -6.905 -2.436 -12.518 1.00 92.44 169 PRO A N 1
ATOM 1371 C CA . PRO A 1 169 ? -8.247 -2.483 -11.955 1.00 92.44 169 PRO A CA 1
ATOM 1372 C C . PRO A 1 169 ? -8.611 -1.181 -11.226 1.00 92.44 169 PRO A C 1
ATOM 1374 O O . PRO A 1 169 ? -7.829 -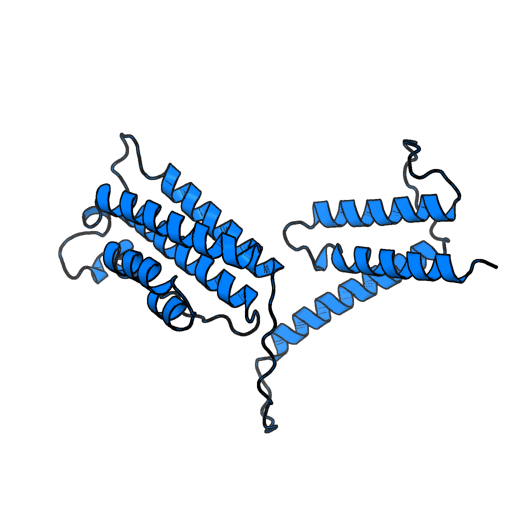0.652 -10.434 1.00 92.44 169 PRO A O 1
ATOM 1377 N N . GLU A 1 170 ? -9.830 -0.690 -11.454 1.00 90.81 170 GLU A N 1
ATOM 1378 C CA . GLU A 1 170 ? -10.339 0.531 -10.807 1.00 90.81 170 GLU A CA 1
ATOM 1379 C C . GLU A 1 170 ? -10.743 0.312 -9.343 1.00 90.81 170 GLU A C 1
ATOM 1381 O O . GLU A 1 170 ? -10.774 1.260 -8.555 1.00 90.81 170 GLU A O 1
ATOM 1386 N N . THR A 1 171 ? -11.022 -0.941 -8.969 1.00 93.31 171 THR A N 1
ATOM 1387 C CA . THR A 1 171 ? -11.418 -1.308 -7.607 1.00 93.31 171 THR A CA 1
ATOM 1388 C C . THR A 1 171 ? -10.360 -0.891 -6.583 1.00 93.31 171 THR A C 1
ATOM 1390 O O . THR A 1 171 ? -9.151 -0.900 -6.838 1.00 93.31 171 THR A O 1
ATOM 1393 N N . LYS A 1 172 ? -10.843 -0.504 -5.404 1.00 92.69 172 LYS A N 1
ATOM 1394 C CA . LYS A 1 172 ? -10.020 -0.215 -4.224 1.00 92.69 172 LYS A CA 1
ATOM 1395 C C . LYS A 1 172 ? -10.015 -1.382 -3.238 1.00 92.69 172 LYS A C 1
ATOM 1397 O O . LYS A 1 172 ? -9.323 -1.330 -2.230 1.00 92.69 172 LYS A O 1
ATOM 1402 N N . ASN A 1 173 ? -10.794 -2.427 -3.513 1.00 95.25 173 ASN A N 1
ATOM 1403 C CA . ASN A 1 173 ? -10.903 -3.580 -2.641 1.00 95.25 173 ASN A CA 1
ATOM 1404 C C . ASN A 1 173 ? -9.658 -4.467 -2.784 1.00 95.25 173 ASN A C 1
ATOM 1406 O O . ASN A 1 173 ? -9.444 -5.084 -3.828 1.00 95.25 173 ASN A O 1
ATOM 1410 N N . ILE A 1 174 ? -8.844 -4.548 -1.730 1.00 97.38 174 ILE A N 1
ATOM 1411 C CA . ILE A 1 174 ? -7.591 -5.318 -1.753 1.00 97.38 174 ILE A CA 1
ATOM 1412 C C . ILE A 1 174 ? -7.810 -6.819 -1.994 1.00 97.38 174 ILE A C 1
ATOM 1414 O O . ILE A 1 174 ? -6.987 -7.432 -2.671 1.00 97.38 174 ILE A O 1
ATOM 1418 N N . SER A 1 175 ? -8.929 -7.393 -1.533 1.00 96.56 175 SER A N 1
ATOM 1419 C CA . SER A 1 175 ? -9.275 -8.802 -1.779 1.00 96.56 175 SER A CA 1
ATOM 1420 C C . SER A 1 175 ? -9.585 -9.042 -3.261 1.00 96.56 175 SER A C 1
ATOM 1422 O O . SER A 1 175 ? -9.108 -10.003 -3.859 1.00 96.56 175 SER A O 1
ATOM 1424 N N . GLU A 1 176 ? -10.310 -8.126 -3.911 1.00 95.50 176 GLU A N 1
ATOM 1425 C CA . GLU A 1 176 ? -10.559 -8.203 -5.360 1.00 95.50 176 GLU A CA 1
ATOM 1426 C C . GLU A 1 176 ? -9.284 -7.980 -6.180 1.00 95.50 176 GLU A C 1
ATOM 1428 O O . GLU A 1 176 ? -9.086 -8.640 -7.202 1.00 95.50 176 GLU A O 1
ATOM 1433 N N . LEU A 1 177 ? -8.416 -7.062 -5.737 1.00 95.69 177 LEU A N 1
ATOM 1434 C CA . LEU A 1 177 ? -7.132 -6.802 -6.382 1.00 95.69 177 LEU A CA 1
ATOM 1435 C C . LEU A 1 177 ? -6.221 -8.025 -6.314 1.00 95.69 177 LEU A C 1
ATOM 1437 O O . LEU A 1 177 ? -5.633 -8.382 -7.329 1.00 95.69 177 LEU A O 1
ATOM 1441 N N . VAL A 1 178 ? -6.093 -8.671 -5.155 1.00 95.31 178 VAL A N 1
ATOM 1442 C CA . VAL A 1 178 ? -5.198 -9.826 -5.012 1.00 95.31 178 VAL A CA 1
ATOM 1443 C C . VAL A 1 178 ? -5.782 -11.099 -5.623 1.00 95.31 178 VAL A C 1
ATOM 1445 O O . VAL A 1 178 ? -5.025 -11.950 -6.070 1.00 95.31 178 VAL A O 1
ATOM 1448 N N . ALA A 1 179 ? -7.111 -11.235 -5.709 1.00 93.62 179 ALA A N 1
ATOM 1449 C CA . ALA A 1 179 ? -7.753 -12.423 -6.274 1.00 93.62 179 ALA A CA 1
ATOM 1450 C C . ALA A 1 179 ? -7.418 -12.670 -7.755 1.00 93.62 179 ALA A C 1
ATOM 1452 O O . ALA A 1 179 ? -7.548 -13.801 -8.215 1.00 93.62 179 ALA A O 1
ATOM 1453 N N . ARG A 1 180 ? -7.006 -11.630 -8.491 1.00 87.75 180 ARG A N 1
ATOM 1454 C CA . ARG A 1 180 ? -6.598 -11.718 -9.905 1.00 87.75 180 ARG A CA 1
ATOM 1455 C C . ARG A 1 180 ? -5.076 -11.787 -10.089 1.00 87.75 180 ARG A C 1
ATOM 1457 O O . ARG A 1 180 ? -4.607 -11.698 -11.219 1.00 87.75 180 ARG A O 1
ATOM 1464 N N . LEU A 1 181 ? -4.314 -11.865 -8.998 1.00 87.62 181 LEU A N 1
ATOM 1465 C CA . LEU A 1 181 ? -2.860 -12.001 -9.010 1.00 87.62 181 LEU A CA 1
ATOM 1466 C C . LEU A 1 181 ? -2.473 -13.419 -8.586 1.00 87.62 181 LEU A C 1
ATOM 1468 O O . LEU A 1 181 ? -3.096 -14.000 -7.697 1.00 87.62 181 LEU A O 1
ATOM 1472 N N . ASP A 1 182 ? -1.408 -13.946 -9.181 1.00 77.25 182 ASP A N 1
ATOM 1473 C CA . ASP A 1 182 ? -0.903 -15.280 -8.863 1.00 77.25 182 ASP A CA 1
ATOM 1474 C C . ASP A 1 182 ? 0.108 -15.262 -7.700 1.00 77.25 182 ASP A C 1
ATOM 1476 O O . ASP A 1 182 ? 0.942 -14.357 -7.570 1.00 77.25 182 ASP A O 1
ATOM 1480 N N . GLY A 1 183 ? 0.077 -16.315 -6.875 1.00 78.56 183 GLY A N 1
ATOM 1481 C CA . GLY A 1 183 ? 1.093 -16.621 -5.861 1.00 78.56 183 GLY A CA 1
ATOM 1482 C C . GLY A 1 183 ? 0.709 -16.328 -4.405 1.00 78.56 183 GLY A C 1
ATOM 1483 O O . GLY A 1 183 ? -0.430 -16.005 -4.071 1.00 78.56 183 GLY A O 1
ATOM 1484 N N . ASP A 1 184 ? 1.707 -16.427 -3.523 1.00 84.56 184 ASP A N 1
ATOM 1485 C CA . ASP A 1 184 ? 1.549 -16.453 -2.053 1.00 84.56 184 ASP A CA 1
ATOM 1486 C C . ASP A 1 184 ? 1.159 -15.107 -1.414 1.00 84.56 184 ASP A C 1
ATOM 1488 O O . ASP A 1 184 ? 1.144 -14.958 -0.193 1.00 84.56 184 ASP A O 1
ATOM 1492 N N . LEU A 1 185 ? 0.823 -14.107 -2.230 1.00 91.62 185 LEU A N 1
ATOM 1493 C CA . LEU A 1 185 ? 0.401 -12.789 -1.766 1.00 91.62 185 LEU A CA 1
ATOM 1494 C C . LEU A 1 185 ? -1.027 -12.804 -1.208 1.00 91.62 185 LEU A C 1
ATOM 1496 O O . LEU A 1 185 ? -1.347 -12.054 -0.285 1.00 91.62 185 LEU A O 1
ATOM 1500 N N . LYS A 1 186 ? -1.886 -13.674 -1.753 1.00 94.81 186 LYS A N 1
ATOM 1501 C CA . LYS A 1 186 ? -3.311 -13.742 -1.409 1.00 94.81 186 LYS A CA 1
ATOM 1502 C C . LYS A 1 186 ? -3.559 -14.008 0.083 1.00 94.81 186 LYS A C 1
ATOM 1504 O O . LYS A 1 186 ? -4.281 -13.215 0.683 1.00 94.81 186 LYS A O 1
ATOM 1509 N N . PRO A 1 187 ? -2.936 -15.012 0.734 1.00 95.38 187 PRO A N 1
ATOM 1510 C CA . PRO A 1 187 ? -3.127 -15.237 2.168 1.00 95.38 187 PRO A CA 1
ATOM 1511 C C . PRO A 1 187 ? -2.729 -14.037 3.037 1.00 95.38 187 PRO A C 1
ATOM 1513 O O . PRO A 1 187 ? -3.401 -13.743 4.022 1.00 95.38 187 PRO A O 1
ATOM 1516 N N . LEU A 1 188 ? -1.660 -13.319 2.672 1.00 95.88 188 LEU A N 1
ATOM 1517 C CA . LEU A 1 188 ? -1.200 -12.145 3.419 1.00 95.88 188 LEU A CA 1
ATOM 1518 C C . LEU A 1 188 ? -2.189 -10.979 3.303 1.00 95.88 188 LEU A C 1
ATOM 1520 O O . LEU A 1 188 ? -2.527 -10.353 4.308 1.00 95.88 188 LEU A O 1
ATOM 1524 N N . VAL A 1 189 ? -2.680 -10.705 2.092 1.00 97.62 189 VAL A N 1
ATOM 1525 C CA . VAL A 1 189 ? -3.660 -9.636 1.850 1.00 97.62 189 VAL A CA 1
ATOM 1526 C C . VAL A 1 189 ? -4.997 -9.952 2.520 1.00 97.62 189 VAL A C 1
ATOM 1528 O O . VAL A 1 189 ? -5.560 -9.078 3.175 1.00 97.62 189 VAL A O 1
ATOM 1531 N N . GLU A 1 190 ? -5.475 -11.197 2.442 1.00 96.62 190 GLU A N 1
ATOM 1532 C CA . GLU A 1 190 ? -6.711 -11.605 3.126 1.00 96.62 190 GLU A CA 1
ATOM 1533 C C . GLU A 1 190 ? -6.567 -11.569 4.652 1.00 96.62 190 GLU A C 1
ATOM 1535 O O . GLU A 1 190 ? -7.512 -11.206 5.358 1.00 96.62 190 GLU A O 1
ATOM 1540 N N . LYS A 1 191 ? -5.371 -11.861 5.184 1.00 97.62 191 LYS A N 1
ATOM 1541 C CA . LYS A 1 191 ? -5.070 -11.680 6.610 1.00 97.62 191 LYS A CA 1
ATOM 1542 C C . LYS A 1 191 ? -5.236 -10.218 7.028 1.00 97.62 191 LYS A C 1
ATOM 1544 O O . LYS A 1 191 ? -5.844 -9.965 8.066 1.00 97.62 191 LYS A O 1
ATOM 1549 N N . LEU A 1 192 ? -4.747 -9.262 6.231 1.00 98.31 192 LEU A N 1
ATOM 1550 C CA . LEU A 1 192 ? -4.962 -7.837 6.502 1.00 98.31 192 LEU A CA 1
ATOM 1551 C C . LEU A 1 192 ? -6.446 -7.464 6.385 1.00 98.31 192 LEU A C 1
ATOM 1553 O O . LEU A 1 192 ? -6.980 -6.839 7.297 1.00 98.31 192 LEU A O 1
ATOM 1557 N N . ALA A 1 193 ? -7.112 -7.867 5.299 1.00 97.56 193 ALA A N 1
ATOM 1558 C CA . ALA A 1 193 ? -8.521 -7.557 5.051 1.00 97.56 193 ALA A CA 1
ATOM 1559 C C . ALA A 1 193 ? -9.434 -8.072 6.175 1.00 97.56 193 ALA A C 1
ATOM 1561 O O . ALA A 1 193 ? -10.338 -7.363 6.615 1.00 97.56 193 ALA A O 1
ATOM 1562 N N . THR A 1 194 ? -9.160 -9.273 6.686 1.00 97.69 194 THR A N 1
ATOM 1563 C CA . THR A 1 194 ? -9.881 -9.862 7.823 1.00 97.69 194 THR A CA 1
ATOM 1564 C C . THR A 1 194 ? -9.608 -9.100 9.118 1.00 97.69 194 THR A C 1
ATOM 1566 O O . THR A 1 194 ? -10.527 -8.867 9.898 1.00 97.69 194 THR A O 1
ATOM 1569 N N . LEU A 1 195 ? -8.354 -8.695 9.343 1.00 97.50 195 LEU A N 1
ATOM 1570 C CA . LEU A 1 195 ? -7.942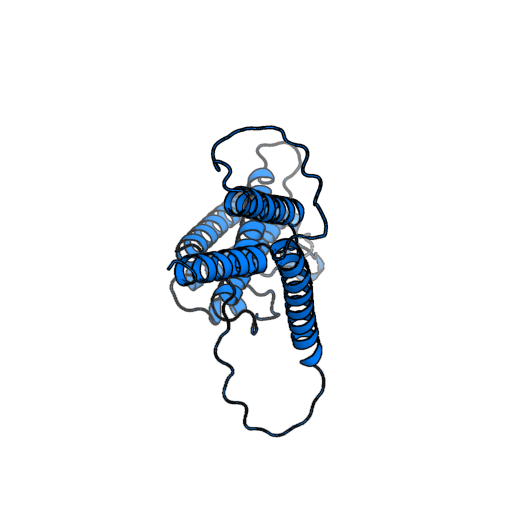 -7.983 10.552 1.00 97.50 195 LEU A CA 1
ATOM 1571 C C . LEU A 1 195 ? -8.589 -6.596 10.666 1.00 97.50 195 LEU A C 1
ATOM 1573 O O . LEU A 1 195 ? -9.057 -6.237 11.742 1.00 97.50 195 LEU A O 1
ATOM 1577 N N . VAL A 1 196 ? -8.602 -5.810 9.582 1.00 96.31 196 VAL A N 1
ATOM 1578 C CA . VAL A 1 196 ? -9.057 -4.405 9.628 1.00 96.31 196 VAL A CA 1
ATOM 1579 C C . VAL A 1 196 ? -10.471 -4.194 9.081 1.00 96.31 196 VAL A C 1
ATOM 1581 O O . VAL A 1 196 ? -11.105 -3.175 9.360 1.00 96.31 196 VAL A O 1
ATOM 1584 N N . GLY A 1 197 ? -10.998 -5.159 8.330 1.00 95.12 197 GLY A N 1
ATOM 1585 C CA . GLY A 1 197 ? -12.301 -5.074 7.685 1.00 95.12 197 GLY A CA 1
ATOM 1586 C C . GLY A 1 197 ? -12.329 -4.132 6.477 1.00 95.12 197 GLY A C 1
ATOM 1587 O O . GLY A 1 197 ? -11.305 -3.728 5.923 1.00 95.12 197 GLY A O 1
ATOM 1588 N N . LYS A 1 198 ? -13.547 -3.796 6.039 1.00 93.94 198 LYS A N 1
ATOM 1589 C CA . LYS A 1 198 ? -13.761 -2.917 4.884 1.00 93.94 198 LYS A CA 1
ATOM 1590 C C . LYS A 1 198 ? -13.368 -1.460 5.193 1.00 93.94 198 LYS A C 1
ATOM 1592 O O . LYS A 1 198 ? -13.665 -0.995 6.298 1.00 93.94 198 LYS A O 1
ATOM 1597 N N . PRO A 1 199 ? -12.799 -0.716 4.224 1.00 94.62 199 PRO A N 1
ATOM 1598 C CA . PRO A 1 199 ? -12.352 0.667 4.407 1.00 94.62 199 PRO A CA 1
ATOM 1599 C C . PRO A 1 199 ? -13.389 1.598 5.018 1.00 94.62 199 PRO A C 1
ATOM 1601 O O . PRO A 1 199 ? -13.079 2.403 5.890 1.00 94.62 199 PRO A O 1
ATOM 1604 N N . GLU A 1 200 ? -14.644 1.470 4.600 1.00 94.69 200 GLU A N 1
ATOM 1605 C CA . GLU A 1 200 ? -15.704 2.388 4.994 1.00 94.69 200 GLU A CA 1
ATOM 1606 C C . GLU A 1 200 ? -15.990 2.313 6.500 1.00 94.69 200 GLU A C 1
ATOM 1608 O O . GLU A 1 200 ? -16.364 3.317 7.100 1.00 94.69 200 GLU A O 1
ATOM 1613 N N . ARG A 1 201 ? -15.738 1.161 7.139 1.00 94.31 201 ARG A N 1
ATOM 1614 C CA . ARG A 1 201 ? -15.896 0.967 8.592 1.00 94.31 201 ARG A CA 1
ATOM 1615 C C . ARG A 1 201 ? -14.815 1.676 9.408 1.00 94.31 201 ARG A C 1
ATOM 1617 O O . ARG A 1 201 ? -15.058 2.012 10.562 1.00 94.31 201 ARG A O 1
ATOM 1624 N N . MET A 1 202 ? -13.645 1.927 8.820 1.00 94.50 202 MET A N 1
ATOM 1625 C CA . MET A 1 202 ? -12.553 2.665 9.467 1.00 94.50 202 MET A CA 1
ATOM 1626 C C . MET A 1 202 ? -12.765 4.185 9.434 1.00 94.50 202 MET A C 1
ATOM 1628 O O . MET A 1 202 ? -12.082 4.904 10.164 1.00 94.50 202 MET A O 1
ATOM 1632 N N . ILE A 1 203 ? -13.702 4.671 8.610 1.00 94.00 203 ILE A N 1
ATOM 1633 C CA . ILE A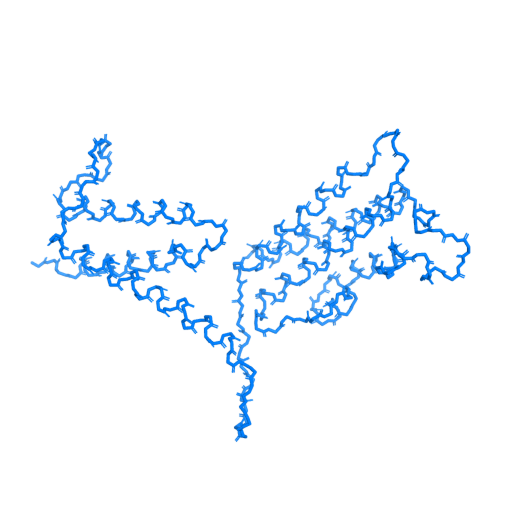 1 203 ? -13.885 6.101 8.317 1.00 94.00 203 ILE A CA 1
ATOM 1634 C C . ILE A 1 203 ? -15.269 6.602 8.742 1.00 94.00 203 ILE A C 1
ATOM 1636 O O . ILE A 1 203 ? -15.372 7.672 9.336 1.00 94.00 203 ILE A O 1
ATOM 1640 N N . TYR A 1 204 ? -16.331 5.845 8.460 1.00 93.88 204 TYR A N 1
ATOM 1641 C CA . TYR A 1 204 ? -17.706 6.332 8.546 1.00 93.88 204 TYR A CA 1
ATOM 1642 C C . TYR A 1 204 ? -18.508 5.622 9.654 1.00 93.88 204 TYR A C 1
ATOM 1644 O O . TYR A 1 204 ? -18.669 4.398 9.599 1.00 93.88 204 TYR A O 1
ATOM 1652 N N . PRO A 1 205 ? -19.048 6.355 10.651 1.00 93.38 205 PRO A N 1
ATOM 1653 C CA . PRO A 1 205 ? -19.834 5.762 11.739 1.00 93.38 205 PRO A CA 1
ATOM 1654 C C . PRO A 1 205 ? -21.074 4.980 11.282 1.00 93.38 205 PRO A C 1
ATOM 1656 O O . PRO A 1 205 ? -21.361 3.916 11.829 1.00 93.38 205 PRO A O 1
ATOM 1659 N N . ASP A 1 206 ? -21.778 5.440 10.241 1.00 94.12 206 ASP A N 1
ATOM 1660 C CA . ASP A 1 206 ? -22.991 4.787 9.720 1.00 94.12 206 ASP A CA 1
ATOM 1661 C C . ASP A 1 206 ? -22.726 3.383 9.153 1.00 94.12 206 ASP A C 1
ATOM 1663 O O . ASP A 1 206 ? -23.645 2.583 9.008 1.00 94.12 206 ASP A O 1
ATOM 1667 N N . LYS A 1 207 ? -21.463 3.040 8.873 1.00 94.44 207 LYS A N 1
ATOM 1668 C CA . LYS A 1 207 ? -21.060 1.729 8.343 1.00 94.44 207 LYS A CA 1
ATOM 1669 C C . LYS A 1 207 ? -20.808 0.680 9.424 1.00 94.44 207 LYS A C 1
ATOM 1671 O O . LYS A 1 207 ? -20.518 -0.479 9.102 1.00 94.44 207 LYS A O 1
ATOM 1676 N N . LEU A 1 208 ? -20.890 1.058 10.699 1.00 89.75 208 LEU A N 1
ATOM 1677 C CA . LEU A 1 208 ? -20.641 0.159 11.824 1.00 89.75 208 LEU A CA 1
ATOM 1678 C C . LEU A 1 208 ? -21.887 -0.614 12.270 1.00 89.75 208 LEU A C 1
ATOM 1680 O O . LEU A 1 208 ? -21.723 -1.706 12.813 1.00 89.75 208 LEU A O 1
ATOM 1684 N N . ASN A 1 209 ? -23.093 -0.110 11.981 1.00 88.62 209 ASN A N 1
ATOM 1685 C CA . ASN A 1 209 ? -24.384 -0.676 12.411 1.00 88.62 209 ASN A CA 1
ATOM 1686 C C . ASN A 1 209 ? -24.513 -0.858 13.940 1.00 88.62 209 ASN A C 1
ATOM 1688 O O . ASN A 1 209 ? -25.241 -1.728 14.407 1.00 88.62 209 ASN A O 1
ATOM 1692 N N . ILE A 1 210 ? -23.787 -0.052 14.718 1.00 87.94 210 ILE A N 1
ATOM 1693 C CA . ILE A 1 210 ? -23.772 -0.035 16.188 1.00 87.94 210 ILE A CA 1
ATOM 1694 C C . ILE A 1 210 ? -23.560 1.412 16.666 1.00 87.94 210 ILE A C 1
ATOM 1696 O O . ILE A 1 210 ? -23.006 2.208 15.905 1.00 87.94 210 ILE A O 1
ATOM 1700 N N . PRO A 1 211 ? -23.932 1.776 17.910 1.00 91.44 211 PRO A N 1
ATOM 1701 C CA . PRO A 1 211 ? -23.759 3.131 18.443 1.00 91.44 211 PRO A CA 1
ATOM 1702 C C . PRO A 1 211 ? -22.304 3.394 18.879 1.00 91.44 211 PRO A C 1
ATOM 1704 O O . PRO A 1 211 ? -22.027 3.709 20.033 1.00 91.44 211 PRO A O 1
ATOM 1707 N N . LYS A 1 212 ? -21.354 3.212 17.958 1.00 89.50 212 LYS A N 1
ATOM 1708 C CA . LYS A 1 212 ? -19.924 3.497 18.136 1.00 89.50 212 LYS A CA 1
ATOM 1709 C C . LYS A 1 212 ? -19.393 4.263 16.932 1.00 89.50 212 LYS A C 1
ATOM 1711 O O . LYS A 1 212 ? -19.963 4.197 15.846 1.00 89.50 212 LYS A O 1
ATOM 1716 N N . ILE A 1 213 ? -18.273 4.952 17.121 1.00 91.75 213 ILE A N 1
ATOM 1717 C CA . ILE A 1 213 ? -17.512 5.580 16.032 1.00 91.75 213 ILE A CA 1
ATOM 1718 C C . ILE A 1 213 ? -16.288 4.727 15.660 1.00 91.75 213 ILE A C 1
ATOM 1720 O O . ILE A 1 213 ? -15.829 3.937 16.488 1.00 91.75 213 ILE A O 1
ATOM 1724 N N . PRO A 1 214 ? -15.711 4.882 14.452 1.00 92.38 214 PRO A N 1
ATOM 1725 C CA . PRO A 1 214 ? -14.573 4.074 14.016 1.00 92.38 214 PRO A CA 1
ATOM 1726 C C . PRO A 1 214 ? -13.385 4.083 14.978 1.00 92.38 214 PRO A C 1
ATOM 1728 O O . PRO A 1 214 ? -12.816 3.031 15.235 1.00 92.38 214 PRO A O 1
ATOM 1731 N N . SER A 1 215 ? -13.043 5.219 15.590 1.00 90.38 215 SER A N 1
ATOM 1732 C CA . SER A 1 215 ? -11.926 5.290 16.547 1.00 90.38 215 SER A CA 1
ATOM 1733 C C . SER A 1 215 ? -12.108 4.425 17.798 1.00 90.38 215 SER A C 1
ATOM 1735 O O . SER A 1 215 ? -11.128 4.089 18.448 1.00 90.38 215 SER A O 1
ATOM 1737 N N . GLN A 1 216 ? -13.336 4.004 18.113 1.00 91.19 216 GLN A N 1
ATOM 1738 C CA . GLN A 1 216 ? -13.638 3.106 19.234 1.00 91.19 216 GLN A CA 1
ATOM 1739 C C . GLN A 1 216 ? -13.612 1.619 18.845 1.00 91.19 216 GLN A C 1
ATOM 1741 O O . GLN A 1 216 ? -13.840 0.760 19.698 1.00 91.19 216 GLN A O 1
ATOM 1746 N N . MET A 1 217 ? -13.399 1.302 17.565 1.00 91.94 217 MET A N 1
ATOM 1747 C CA . MET A 1 217 ? -13.465 -0.066 17.037 1.00 91.94 217 MET A CA 1
ATOM 1748 C C . MET A 1 217 ? -12.101 -0.723 16.847 1.00 91.94 217 MET A C 1
ATOM 1750 O O . MET A 1 217 ? -12.042 -1.935 16.661 1.00 91.94 217 MET A O 1
ATOM 1754 N N . TYR A 1 218 ? -11.022 0.055 16.887 1.00 91.62 218 TYR A N 1
ATOM 1755 C CA . TYR A 1 218 ? -9.677 -0.416 16.579 1.00 91.62 218 TYR A CA 1
ATOM 1756 C C . TYR A 1 218 ? -8.766 -0.185 17.777 1.00 91.62 218 TYR A C 1
ATOM 1758 O O . TYR A 1 218 ? -8.744 0.901 18.352 1.00 91.62 218 TYR A O 1
ATOM 1766 N N . SER A 1 219 ? -8.029 -1.228 18.149 1.00 91.94 219 SER A N 1
ATOM 1767 C CA . SER A 1 219 ? -7.077 -1.220 19.258 1.00 91.94 219 SER A CA 1
ATOM 1768 C C . SER A 1 219 ? -5.642 -1.038 18.770 1.00 91.94 219 SER A C 1
ATOM 1770 O O . SER A 1 219 ? -5.355 -1.167 17.576 1.00 91.94 219 SER A O 1
ATOM 1772 N N . GLU A 1 220 ? -4.733 -0.819 19.720 1.00 91.12 220 GLU A N 1
ATOM 1773 C CA . GLU A 1 220 ? -3.293 -0.809 19.464 1.00 91.12 220 GLU A CA 1
ATOM 1774 C C . GLU A 1 220 ? -2.833 -2.120 18.841 1.00 91.12 220 GLU A C 1
ATOM 1776 O O . GLU A 1 220 ? -2.202 -2.100 17.793 1.00 91.12 220 GLU A O 1
ATOM 1781 N N . ASP A 1 221 ? -3.234 -3.257 19.422 1.00 93.06 221 ASP A N 1
ATOM 1782 C CA . ASP A 1 221 ? -2.930 -4.591 18.890 1.00 93.06 221 ASP A CA 1
ATOM 1783 C C . ASP A 1 221 ? -3.345 -4.721 17.420 1.00 93.06 221 ASP A C 1
ATOM 1785 O O . ASP A 1 221 ? -2.563 -5.161 16.576 1.00 93.06 221 ASP A O 1
ATOM 1789 N N . THR A 1 222 ? -4.559 -4.269 17.091 1.00 94.81 222 THR A N 1
ATOM 1790 C CA . THR A 1 222 ? -5.076 -4.341 15.719 1.00 94.81 222 THR A CA 1
ATOM 1791 C C . THR A 1 222 ? -4.216 -3.509 14.770 1.00 94.81 222 THR A C 1
ATOM 1793 O O . THR A 1 222 ? -3.834 -3.990 13.703 1.00 94.81 222 THR A O 1
ATOM 1796 N N . ALA A 1 223 ? -3.875 -2.278 15.161 1.00 94.50 223 ALA A N 1
ATOM 1797 C CA . ALA A 1 223 ? -3.053 -1.384 14.353 1.00 94.50 223 ALA A CA 1
ATOM 1798 C C . ALA A 1 223 ? -1.609 -1.892 14.205 1.00 94.50 223 ALA A C 1
ATOM 1800 O O . ALA A 1 223 ? -1.073 -1.889 13.096 1.00 94.50 223 ALA A O 1
ATOM 1801 N N . THR A 1 224 ? -1.000 -2.388 15.283 1.00 95.00 224 THR A N 1
ATOM 1802 C CA . THR A 1 224 ? 0.353 -2.962 15.288 1.00 95.00 224 THR A CA 1
ATOM 1803 C C . THR A 1 224 ? 0.428 -4.158 14.348 1.00 95.00 224 THR A C 1
ATOM 1805 O O . THR A 1 224 ? 1.255 -4.190 13.435 1.00 95.00 224 THR A O 1
ATOM 1808 N N . ARG A 1 225 ? -0.513 -5.097 14.474 1.00 97.44 225 ARG A N 1
ATOM 1809 C CA . ARG A 1 225 ? -0.597 -6.264 13.589 1.00 97.44 225 ARG A CA 1
ATOM 1810 C C . ARG A 1 225 ? -0.873 -5.865 12.139 1.00 97.44 225 ARG A C 1
ATOM 1812 O O . ARG A 1 225 ? -0.328 -6.481 11.224 1.00 97.44 225 ARG A O 1
ATOM 1819 N N . ALA A 1 226 ? -1.685 -4.833 11.900 1.00 97.44 226 ALA A N 1
ATOM 1820 C CA . ALA A 1 226 ? -1.930 -4.323 10.552 1.00 97.44 226 ALA A CA 1
ATOM 1821 C C . ALA A 1 226 ? -0.645 -3.762 9.922 1.00 97.44 226 ALA A C 1
ATOM 1823 O O . ALA A 1 226 ? -0.359 -4.058 8.759 1.00 97.44 226 ALA A O 1
ATOM 1824 N N . VAL A 1 227 ? 0.161 -3.021 10.688 1.00 97.38 227 VAL A N 1
ATOM 1825 C CA . VAL A 1 227 ? 1.477 -2.517 10.264 1.00 97.38 227 VAL A CA 1
ATOM 1826 C C . VAL A 1 227 ? 2.430 -3.667 9.929 1.00 97.38 227 VAL A C 1
ATOM 1828 O O . VAL A 1 227 ? 3.044 -3.651 8.861 1.00 97.38 227 VAL A O 1
ATOM 1831 N N . GLU A 1 228 ? 2.523 -4.690 10.779 1.00 97.81 228 GLU A N 1
ATOM 1832 C CA . GLU A 1 228 ? 3.391 -5.859 10.563 1.00 97.81 228 GLU A CA 1
ATOM 1833 C C . GLU A 1 228 ? 3.016 -6.653 9.305 1.00 97.81 228 GLU A C 1
ATOM 1835 O O . GLU A 1 228 ? 3.876 -6.990 8.482 1.00 97.81 228 GLU A O 1
ATOM 1840 N N . VAL A 1 229 ? 1.720 -6.924 9.116 1.00 98.38 229 VAL A N 1
ATOM 1841 C CA . VAL A 1 229 ? 1.225 -7.620 7.920 1.00 98.38 229 VAL A CA 1
ATOM 1842 C C . VAL A 1 229 ? 1.470 -6.771 6.672 1.00 98.38 229 VAL A C 1
ATOM 1844 O O . VAL A 1 229 ? 1.951 -7.289 5.666 1.00 98.38 229 VAL A O 1
ATOM 1847 N N . THR A 1 230 ? 1.221 -5.460 6.743 1.00 98.56 230 THR A N 1
ATOM 1848 C CA . THR A 1 230 ? 1.472 -4.524 5.633 1.00 98.56 230 THR A CA 1
ATOM 1849 C C . THR A 1 230 ? 2.947 -4.489 5.246 1.00 98.56 230 THR A C 1
ATOM 1851 O O . THR A 1 230 ? 3.269 -4.534 4.059 1.00 98.56 230 THR A O 1
ATOM 1854 N N . LYS A 1 231 ? 3.853 -4.466 6.230 1.00 98.12 231 LYS A N 1
ATOM 1855 C CA . LYS A 1 231 ? 5.299 -4.553 6.001 1.00 98.12 231 LYS A CA 1
ATOM 1856 C C . LYS A 1 231 ? 5.669 -5.845 5.272 1.00 98.12 231 LYS A C 1
ATOM 1858 O O . LYS A 1 231 ? 6.313 -5.784 4.232 1.00 98.12 231 LYS A O 1
ATOM 1863 N N . THR A 1 232 ? 5.175 -6.984 5.756 1.00 97.31 232 THR A N 1
ATOM 1864 C CA . THR A 1 232 ? 5.423 -8.299 5.139 1.00 97.31 232 THR A CA 1
ATOM 1865 C C . THR A 1 232 ? 4.961 -8.339 3.677 1.00 97.31 232 THR A C 1
ATOM 1867 O O . THR A 1 232 ? 5.680 -8.819 2.804 1.00 97.31 232 THR A O 1
ATOM 1870 N N . ILE A 1 233 ? 3.777 -7.786 3.388 1.00 97.50 233 ILE A N 1
ATOM 1871 C CA . ILE A 1 233 ? 3.234 -7.667 2.026 1.00 97.50 233 ILE A CA 1
ATOM 1872 C C . ILE A 1 233 ? 4.140 -6.803 1.137 1.00 97.50 233 ILE A C 1
ATOM 1874 O O . ILE A 1 233 ? 4.434 -7.171 0.001 1.00 97.50 233 ILE A O 1
ATOM 1878 N N . LEU A 1 234 ? 4.578 -5.648 1.638 1.00 97.06 234 LEU A N 1
ATOM 1879 C CA . LEU A 1 234 ? 5.427 -4.717 0.893 1.00 97.06 234 LEU A CA 1
ATOM 1880 C C . LEU A 1 234 ? 6.813 -5.277 0.601 1.00 97.06 234 LEU A C 1
ATOM 1882 O O . LEU A 1 234 ? 7.332 -5.027 -0.489 1.00 97.06 234 LEU A O 1
ATOM 1886 N N . ASP A 1 235 ? 7.399 -6.006 1.547 1.00 94.88 235 ASP A N 1
ATOM 1887 C CA . ASP A 1 235 ? 8.687 -6.674 1.371 1.00 94.88 235 ASP A CA 1
ATOM 1888 C C . ASP A 1 235 ? 8.556 -7.750 0.281 1.00 94.88 235 ASP A C 1
ATOM 1890 O O . ASP A 1 235 ? 9.261 -7.695 -0.727 1.00 94.88 235 ASP A O 1
ATOM 1894 N N . PHE A 1 236 ? 7.526 -8.601 0.369 1.00 93.00 236 PHE A N 1
ATOM 1895 C CA . PHE A 1 236 ? 7.224 -9.613 -0.650 1.00 93.00 236 PHE A CA 1
ATOM 1896 C C . PHE A 1 236 ? 7.025 -9.019 -2.055 1.00 93.00 236 PHE A C 1
ATOM 1898 O O . PHE A 1 236 ? 7.558 -9.528 -3.045 1.00 93.00 236 PHE A O 1
ATOM 1905 N N . ILE A 1 237 ? 6.248 -7.935 -2.169 1.00 93.25 237 ILE A N 1
ATOM 1906 C CA . ILE A 1 237 ? 6.029 -7.257 -3.453 1.00 93.25 237 ILE A CA 1
ATOM 1907 C C . ILE A 1 237 ? 7.336 -6.630 -3.942 1.00 93.25 237 ILE A C 1
ATOM 1909 O O . ILE A 1 237 ? 7.658 -6.757 -5.122 1.00 93.25 237 ILE A O 1
ATOM 1913 N N . SER A 1 238 ? 8.102 -5.969 -3.071 1.00 89.00 238 SER A N 1
ATOM 1914 C CA . SER A 1 238 ? 9.364 -5.313 -3.439 1.00 89.00 238 SER A CA 1
ATOM 1915 C C . SER A 1 238 ? 10.362 -6.304 -4.029 1.00 89.00 238 SER A C 1
ATOM 1917 O O . SER A 1 238 ? 10.924 -6.026 -5.086 1.00 89.00 238 SER A O 1
ATOM 1919 N N . ASP A 1 239 ? 10.516 -7.476 -3.417 1.00 83.44 239 ASP A N 1
ATOM 1920 C CA . ASP A 1 239 ? 11.462 -8.499 -3.871 1.00 83.44 239 ASP A CA 1
ATOM 1921 C C . ASP A 1 239 ? 11.131 -9.009 -5.277 1.00 83.44 239 ASP A C 1
ATOM 1923 O O . ASP A 1 239 ? 12.025 -9.228 -6.092 1.00 83.44 239 ASP A O 1
ATOM 1927 N N . ARG A 1 240 ? 9.841 -9.118 -5.619 1.00 74.19 240 ARG A N 1
ATOM 1928 C CA . ARG A 1 240 ? 9.372 -9.547 -6.952 1.00 74.19 240 ARG A CA 1
ATOM 1929 C C . ARG A 1 240 ? 9.291 -8.424 -7.987 1.00 74.19 240 ARG A C 1
ATOM 1931 O O . ARG A 1 240 ? 9.197 -8.693 -9.183 1.00 74.19 240 ARG A O 1
ATOM 1938 N N . THR A 1 241 ? 9.251 -7.168 -7.542 1.00 67.38 241 THR A N 1
ATOM 1939 C CA . THR A 1 241 ? 9.048 -5.984 -8.398 1.00 67.38 241 THR A CA 1
ATOM 1940 C C . THR A 1 241 ? 10.297 -5.119 -8.575 1.00 67.38 241 THR A C 1
ATOM 1942 O O . THR A 1 241 ? 10.287 -4.204 -9.409 1.00 67.38 241 THR A O 1
ATOM 1945 N N . LEU A 1 242 ? 11.379 -5.412 -7.855 1.00 58.47 242 LEU A N 1
ATOM 1946 C CA . LEU A 1 242 ? 12.695 -4.790 -8.025 1.00 58.47 242 LEU A CA 1
ATOM 1947 C C . LEU A 1 242 ? 13.763 -5.753 -8.559 1.00 58.47 242 LEU A C 1
ATOM 1949 O O . LEU A 1 242 ? 14.792 -5.266 -9.025 1.00 58.47 242 LEU A O 1
ATOM 1953 N N . SER A 1 243 ? 13.503 -7.063 -8.540 1.00 46.56 243 SER A N 1
ATOM 1954 C CA . SER A 1 243 ? 14.236 -8.064 -9.331 1.00 46.56 243 SER A CA 1
ATOM 1955 C C . SER A 1 243 ? 14.020 -7.869 -10.828 1.00 46.56 243 SER A C 1
ATOM 1957 O O . SER A 1 243 ? 14.939 -8.199 -11.600 1.00 46.56 243 SER A O 1
#